Protein 3B1F (pdb70)

CATH classification: 3.40.50.720 (+1 more: 1.10.3660.10)

Organism: Streptococcus mutans serotype c (strain ATCC 700610 / UA159) (NCBI:txid210007)

Foldseek 3Di:
DLLDEFEEEEEFQWQVSLLQLLLLCQVRVRYAYEYEDQDPPSQVLCCVVVSHVYYDPDLVPCFQVHLEYEYEDAPVVLLVVLQVSLPDNHHQAREYEYAYLAQDVSLVSNCVRNVPPRYAYKYWHAAGTSVNHDNQRRAAHEIEIAHHPRHDPCNVVVVCVSRVSNNHHYDYDHRLVSLLVCLVVPLLVLVVLLVLVVQVVVCVVPVSPPPDDPVNCCSVSNPDDVVSVVSCVVSVVSNVVVVVVVVVVVVVQVVCVVVVVPVVNVCVVVVVVVVVVVD

Sequence (279 aa):
AAAEEKTIYIAGLGLIGASLALGIKRDHPHYKIVGYNRSDRSRDIALERGIVDEATADFKVFAALADVIILAVPIKKTIDFIKILADLDLKEDVIITDAGSTKYEIVRAAEYYLKDKPVQFVGSHPASGAVAANVNLFENAYYIFSPSCLTKPNTIPALQDLLSGLHARYVEIDAAEHDCVTSQISHFPHIIASSLKQAGDFSESHETKHFAAGGFRDTRIAESEPGWTSILLTNQEAVLDRIENFKQRLDEVSNLIKARDENAIWAFFNQSRQIRKNE

Structure (mmCIF, N/CA/C/O backbone):
data_3B1F
#
_entry.id   3B1F
#
_cell.length_a   79.340
_cell.length_b   145.624
_cell.length_c   77.552
_cell.angle_alpha   90.00
_cell.angle_beta   90.00
_cell.angle_gamma   90.00
#
_symmetry.space_group_name_H-M   'C 2 2 21'
#
loop_
_entity.id
_entity.type
_entity.pdbx_description
1 polymer 'Putative prephenate dehydrogenase'
2 non-polymer NICOTINAMIDE-ADENINE-DINUCLEOTIDE
3 water water
#
loop_
_atom_site.group_PDB
_atom_site.id
_atom_site.type_symbol
_atom_site.label_atom_id
_atom_site.label_alt_id
_atom_site.label_comp_id
_atom_site.label_asym_id
_atom_site.label_entity_id
_atom_site.label_seq_id
_atom_site.pdbx_PDB_ins_code
_atom_site.Cartn_x
_atom_site.Cartn_y
_atom_site.Cartn_z
_atom_site.occupancy
_atom_site.B_iso_or_equiv
_atom_site.auth_seq_id
_atom_site.auth_comp_id
_atom_site.auth_asym_id
_atom_site.auth_atom_id
_atom_site.pdbx_PDB_model_num
ATOM 1 N N . ALA A 1 1 ? 6.244 43.368 48.062 1.00 27.26 -2 ALA A N 1
ATOM 2 C CA . ALA A 1 1 ? 6.500 43.921 46.695 1.00 26.89 -2 ALA A CA 1
ATOM 3 C C . ALA A 1 1 ? 7.254 42.915 45.814 1.00 26.43 -2 ALA A C 1
ATOM 4 O O . ALA A 1 1 ? 7.854 43.320 44.802 1.00 27.17 -2 ALA A O 1
ATOM 6 N N . ALA A 1 2 ? 7.267 41.621 46.209 1.00 25.23 -1 ALA A N 1
ATOM 7 C CA . ALA A 1 2 ? 7.968 40.598 45.418 1.00 23.00 -1 ALA A CA 1
ATOM 8 C C . ALA A 1 2 ? 7.323 40.439 44.014 1.00 21.11 -1 ALA A C 1
ATOM 9 O O . ALA A 1 2 ? 8.051 40.239 43.023 1.00 20.39 -1 ALA A O 1
ATOM 11 N N . ALA A 1 3 ? 5.983 40.529 43.964 1.00 18.52 0 ALA A N 1
ATOM 12 C CA . ALA A 1 3 ? 5.181 40.856 42.766 1.00 18.36 0 ALA A CA 1
ATOM 13 C C . ALA A 1 3 ? 5.931 41.861 41.809 1.00 18.98 0 ALA A C 1
ATOM 14 O O . ALA A 1 3 ? 6.062 41.599 40.613 1.00 20.10 0 ALA A O 1
ATOM 24 N N . GLU A 1 5 ? 9.240 42.949 41.762 1.00 20.12 2 GLU A N 1
ATOM 25 C CA . GLU A 1 5 ? 10.679 42.877 41.423 1.00 21.64 2 GLU A CA 1
ATOM 26 C C . GLU A 1 5 ? 10.931 42.657 39.918 1.00 20.79 2 GLU A C 1
ATOM 27 O O . GLU A 1 5 ? 10.275 41.839 39.277 1.00 20.47 2 GLU A O 1
ATOM 33 N N . GLU A 1 6 ? 11.837 43.429 39.348 1.00 20.60 3 GLU A N 1
ATOM 34 C CA . GLU A 1 6 ? 12.205 43.305 37.939 1.00 20.82 3 GLU A CA 1
ATOM 35 C C . GLU A 1 6 ? 13.611 42.746 37.904 1.00 21.17 3 GLU A C 1
ATOM 36 O O . GLU A 1 6 ? 14.425 43.145 38.739 1.00 21.57 3 GLU A O 1
ATOM 42 N N . LYS A 1 7 ? 13.914 41.860 36.949 1.00 20.28 4 LYS A N 1
ATOM 43 C CA . LYS A 1 7 ? 15.282 41.388 36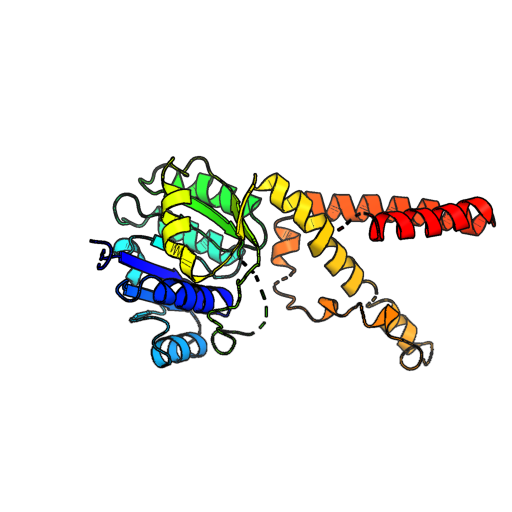.772 1.00 20.64 4 LYS A CA 1
ATOM 44 C C . LYS A 1 7 ? 15.482 40.871 35.363 1.00 20.53 4 LYS A C 1
ATOM 45 O O . LYS A 1 7 ? 14.559 40.328 34.769 1.00 21.18 4 LYS A O 1
ATOM 51 N N . THR A 1 8 ? 16.665 41.088 34.803 1.00 20.12 5 THR A N 1
ATOM 52 C CA . THR A 1 8 ? 17.025 40.473 33.511 1.00 19.64 5 THR A CA 1
ATOM 53 C C . THR A 1 8 ? 18.163 39.522 33.757 1.00 18.59 5 THR A C 1
ATOM 54 O O . THR A 1 8 ? 19.187 39.892 34.301 1.00 16.77 5 THR A O 1
ATOM 58 N N . ILE A 1 9 ? 17.932 38.267 33.394 1.00 19.35 6 ILE A N 1
ATOM 59 C CA . ILE A 1 9 ? 18.855 37.206 33.633 1.00 18.73 6 ILE A CA 1
ATOM 60 C C . ILE A 1 9 ? 19.301 36.810 32.235 1.00 20.17 6 ILE A C 1
ATOM 61 O O . ILE A 1 9 ? 18.466 36.546 31.330 1.00 20.67 6 ILE A O 1
ATOM 66 N N . TYR A 1 10 ? 20.611 36.766 32.041 1.00 19.37 7 TYR A N 1
ATOM 67 C CA . TYR A 1 10 ? 21.158 36.372 30.765 1.00 19.67 7 TYR A CA 1
ATOM 68 C C . TYR A 1 10 ? 21.805 35.001 30.920 1.00 19.42 7 TYR A C 1
ATOM 69 O O . TYR A 1 10 ? 22.728 34.834 31.692 1.00 19.21 7 TYR A O 1
ATOM 78 N N . ILE A 1 11 ? 21.303 34.018 30.201 1.00 20.16 8 ILE A N 1
ATOM 79 C CA . ILE A 1 11 ? 21.847 32.667 30.266 1.00 21.43 8 ILE A CA 1
ATOM 80 C C . ILE A 1 11 ? 22.530 32.415 28.939 1.00 22.71 8 ILE A C 1
ATOM 81 O O . ILE A 1 11 ? 21.914 32.578 27.864 1.00 24.13 8 ILE A O 1
ATOM 86 N N . ALA A 1 12 ? 23.826 32.109 28.995 1.00 22.98 9 ALA A N 1
ATOM 87 C CA . ALA A 1 12 ? 24.615 31.851 27.781 1.00 22.20 9 ALA A CA 1
ATOM 88 C C . ALA A 1 12 ? 24.770 30.357 27.663 1.00 21.81 9 ALA A C 1
ATOM 89 O O . ALA A 1 12 ? 25.394 29.748 28.513 1.00 22.15 9 ALA A O 1
ATOM 91 N N . GLY A 1 13 ? 24.182 29.753 26.640 1.00 22.63 10 GLY A N 1
ATOM 92 C CA . GLY A 1 13 ? 24.184 28.288 26.499 1.00 22.43 10 GLY A CA 1
ATOM 93 C C . GLY A 1 13 ? 22.827 27.746 26.904 1.00 23.33 10 GLY A C 1
ATOM 94 O O . GLY A 1 13 ? 22.466 27.732 28.090 1.00 23.63 10 GLY A O 1
ATOM 95 N N . LEU A 1 14 ? 22.064 27.308 25.912 1.00 23.65 11 LEU A N 1
ATOM 96 C CA . LEU A 1 14 ? 20.690 26.865 26.144 1.00 23.58 11 LEU A CA 1
ATOM 97 C C . LEU A 1 14 ? 20.583 25.372 25.877 1.00 23.57 11 LEU A C 1
ATOM 98 O O . LEU A 1 14 ? 19.630 24.907 25.238 1.00 25.81 11 LEU A O 1
ATOM 103 N N . GLY A 1 15 ? 21.584 24.627 26.332 1.00 23.79 12 GLY A N 1
ATOM 104 C CA . GLY A 1 15 ? 21.529 23.144 26.351 1.00 23.07 12 GLY A CA 1
ATOM 105 C C . GLY A 1 15 ? 20.616 22.688 27.473 1.00 22.75 12 GLY A C 1
ATOM 106 O O . GLY A 1 15 ? 19.792 23.438 27.963 1.00 23.21 12 GLY A O 1
ATOM 107 N N . LEU A 1 16 ? 20.796 21.468 27.907 1.00 22.64 13 LEU A N 1
ATOM 108 C CA . LEU A 1 16 ? 20.038 20.900 29.009 1.00 22.58 13 LEU A CA 1
ATOM 109 C C . LEU A 1 16 ? 20.078 21.729 30.320 1.00 21.80 13 LEU A C 1
ATOM 110 O O . LEU A 1 16 ? 19.064 21.999 30.952 1.00 20.27 13 LEU A O 1
ATOM 115 N N . ILE A 1 17 ? 21.286 22.045 30.751 1.00 22.09 14 ILE A N 1
ATOM 116 C CA . ILE A 1 17 ? 21.519 22.785 31.962 1.00 22.31 14 ILE A CA 1
ATOM 117 C C . ILE A 1 17 ? 21.007 24.234 31.842 1.00 22.68 14 ILE A C 1
ATOM 118 O O . ILE A 1 17 ? 20.240 24.670 32.694 1.00 22.84 14 ILE A O 1
ATOM 123 N N . GLY A 1 18 ? 21.410 24.984 30.807 1.00 22.21 15 GLY A N 1
ATOM 124 C CA . GLY A 1 18 ? 21.063 26.410 30.751 1.00 21.22 15 GLY A CA 1
ATOM 125 C C . GLY A 1 18 ? 19.555 26.593 30.671 1.00 22.62 15 GLY A C 1
ATOM 126 O O . GLY A 1 18 ? 18.974 27.415 31.408 1.00 23.49 15 GLY A O 1
ATOM 127 N N . ALA A 1 19 ? 18.920 25.822 29.777 1.00 21.53 16 ALA A N 1
ATOM 128 C CA . ALA A 1 19 ? 17.468 25.830 29.591 1.00 21.58 16 ALA A CA 1
ATOM 129 C C . ALA A 1 19 ? 16.674 25.369 30.798 1.00 21.39 16 ALA A C 1
ATOM 130 O O . ALA A 1 19 ? 15.630 25.945 31.100 1.00 22.72 16 ALA A O 1
ATOM 132 N N . SER A 1 20 ? 17.124 24.318 31.472 1.00 21.21 17 SER A N 1
ATOM 133 C CA . SER A 1 20 ? 16.475 23.863 32.707 1.00 20.16 17 SER A CA 1
ATOM 134 C C . SER A 1 20 ? 16.584 24.898 33.811 1.00 19.80 17 SER A C 1
ATOM 135 O O . SER A 1 20 ? 15.671 25.038 34.599 1.00 19.62 17 SER A O 1
ATOM 138 N N . LEU A 1 21 ? 17.738 25.554 33.918 1.00 18.71 18 LEU A N 1
ATOM 139 C CA . LEU A 1 21 ? 17.891 26.649 34.844 1.00 18.29 18 L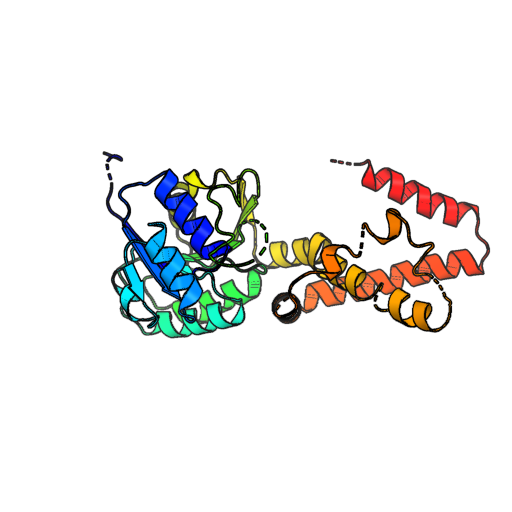EU A CA 1
ATOM 140 C C . LEU A 1 21 ? 16.879 27.778 34.527 1.00 18.72 18 LEU A C 1
ATOM 141 O O . LEU A 1 21 ? 16.224 28.299 35.442 1.00 18.69 18 LEU A O 1
ATOM 146 N N . ALA A 1 22 ? 16.741 28.139 33.239 1.00 18.59 19 ALA A N 1
ATOM 147 C CA . ALA A 1 22 ? 15.786 29.150 32.822 1.00 19.00 19 ALA A CA 1
ATOM 148 C C . ALA A 1 22 ? 14.399 28.801 33.301 1.00 19.72 19 ALA A C 1
ATOM 149 O O . ALA A 1 22 ? 13.707 29.667 33.840 1.00 20.48 19 ALA A O 1
ATOM 151 N N . LEU A 1 23 ? 14.000 27.538 33.095 1.00 19.51 20 LEU A N 1
ATOM 152 C CA . LEU A 1 23 ? 12.693 27.045 33.555 1.00 20.18 20 LEU A CA 1
ATOM 153 C C . LEU A 1 23 ? 12.568 27.156 35.079 1.00 19.20 20 LEU A C 1
ATOM 154 O O . LEU A 1 23 ? 11.562 27.586 35.548 1.00 17.88 20 LEU A O 1
ATOM 159 N N . GLY A 1 24 ? 13.603 26.769 35.837 1.00 18.95 21 GLY A N 1
ATOM 160 C CA . GLY A 1 24 ? 13.569 26.935 37.294 1.00 18.36 21 GLY A CA 1
ATOM 161 C C . GLY A 1 24 ? 13.478 28.376 37.803 1.00 18.83 21 GLY A C 1
ATOM 162 O O . GLY A 1 24 ? 12.878 28.664 38.859 1.00 17.82 21 GLY A O 1
ATOM 163 N N . ILE A 1 25 ? 14.108 29.285 37.071 1.00 19.13 22 ILE A N 1
ATOM 164 C CA . ILE A 1 25 ? 13.975 30.713 37.389 1.00 19.63 22 ILE A CA 1
ATOM 165 C C . ILE A 1 25 ? 12.520 31.234 37.200 1.00 19.58 22 ILE A C 1
ATOM 166 O O . ILE A 1 25 ? 11.903 31.834 38.104 1.00 18.46 22 ILE A O 1
ATOM 171 N N . LYS A 1 26 ? 11.992 30.998 36.010 1.00 20.43 23 LYS A N 1
ATOM 172 C CA . LYS A 1 26 ? 10.645 31.439 35.689 1.00 21.55 23 LYS A CA 1
ATOM 173 C C . LYS A 1 26 ? 9.634 30.814 36.631 1.00 20.46 23 LYS A C 1
ATOM 174 O O . LYS A 1 26 ? 8.655 31.476 36.975 1.00 19.53 23 LYS A O 1
ATOM 180 N N . ARG A 1 27 ? 9.907 29.589 37.105 1.00 19.15 24 ARG A N 1
ATOM 181 C CA . ARG A 1 27 ? 8.974 28.971 38.039 1.00 19.55 24 ARG A CA 1
ATOM 182 C C . ARG A 1 27 ? 8.690 29.812 39.298 1.00 19.39 24 ARG A C 1
ATOM 183 O O . ARG A 1 27 ? 7.532 29.877 39.743 1.00 18.78 24 ARG A O 1
ATOM 191 N N . ASP A 1 28 ? 9.719 30.448 39.873 1.00 18.50 25 ASP A N 1
ATOM 192 C CA . ASP A 1 28 ? 9.481 31.232 41.077 1.00 18.55 25 ASP A CA 1
ATOM 193 C C . ASP A 1 28 ? 9.437 32.727 40.829 1.00 18.35 25 ASP A C 1
ATOM 194 O O . ASP A 1 28 ? 8.911 33.501 41.665 1.00 18.32 25 ASP A O 1
ATOM 199 N N . HIS A 1 29 ? 9.945 33.139 39.668 1.00 17.60 26 HIS A N 1
ATOM 200 C CA . HIS A 1 29 ? 9.929 34.557 39.306 1.00 16.12 26 HIS A CA 1
ATOM 201 C C . HIS A 1 29 ? 9.375 34.742 37.915 1.00 15.30 26 HIS A C 1
ATOM 202 O O . HIS A 1 29 ? 10.134 34.997 36.993 1.00 16.35 26 HIS A O 1
ATOM 209 N N . PRO A 1 30 ? 8.046 34.688 37.774 1.00 14.79 27 PRO A N 1
ATOM 210 C CA . PRO A 1 30 ? 7.402 34.673 36.461 1.00 14.87 27 PRO A CA 1
ATOM 211 C C . PRO A 1 30 ? 7.606 35.966 35.696 1.00 15.75 27 PRO A C 1
ATOM 212 O O . PRO A 1 30 ? 7.475 35.988 34.467 1.00 16.18 27 PRO A O 1
ATOM 216 N N . HIS A 1 31 ? 7.927 37.041 36.411 1.00 15.88 28 HIS A N 1
ATOM 217 C CA . HIS A 1 31 ? 8.085 38.341 35.774 1.00 15.90 28 HIS A CA 1
ATOM 218 C C . HIS A 1 31 ? 9.516 38.706 35.435 1.00 16.92 28 HIS A C 1
ATOM 219 O O . HIS A 1 31 ? 9.749 39.748 34.846 1.00 17.26 28 HIS A O 1
ATOM 226 N N . TYR A 1 32 ? 10.484 37.895 35.836 1.00 18.16 29 TYR A N 1
ATOM 227 C CA . TYR A 1 32 ? 11.841 38.182 35.452 1.00 18.86 29 TYR A CA 1
ATOM 228 C C . TYR A 1 32 ? 11.929 37.991 33.929 1.00 20.18 29 TYR A C 1
ATOM 229 O O . TYR A 1 32 ? 11.279 37.115 33.378 1.00 20.19 29 TYR A O 1
ATOM 238 N N . LYS A 1 33 ? 12.724 38.820 33.251 1.00 20.99 30 LYS A N 1
ATOM 239 C CA . LYS A 1 33 ? 12.961 38.622 31.844 1.00 21.50 30 LYS A CA 1
ATOM 240 C C . LYS A 1 33 ? 14.171 37.687 31.724 1.00 20.96 30 LYS A C 1
ATOM 241 O O . LYS A 1 33 ? 15.151 37.873 32.421 1.00 20.28 30 LYS A O 1
ATOM 247 N N . ILE A 1 34 ? 14.081 36.671 30.865 1.00 20.68 31 ILE A N 1
ATOM 248 C CA . ILE A 1 34 ? 15.217 35.809 30.578 1.00 20.89 31 ILE A CA 1
ATOM 249 C C . ILE A 1 34 ? 15.641 36.002 29.112 1.00 21.31 31 ILE A C 1
ATOM 250 O O . ILE A 1 34 ? 14.824 35.937 28.172 1.00 22.09 31 ILE A O 1
ATOM 255 N N . VAL A 1 35 ? 16.906 36.330 28.929 1.00 20.90 32 VAL A N 1
ATOM 256 C CA . VAL A 1 35 ? 17.479 36.470 27.590 1.00 21.14 32 VAL A CA 1
ATOM 257 C C . VAL A 1 35 ? 18.559 35.405 27.377 1.00 21.66 32 VAL A C 1
ATOM 258 O O . VAL A 1 35 ? 19.285 35.052 28.307 1.00 22.34 32 VAL A O 1
ATOM 262 N N . GLY A 1 36 ? 18.626 34.849 26.174 1.00 22.14 33 GLY A N 1
ATOM 263 C CA . GLY A 1 36 ? 19.446 33.658 25.950 1.00 22.27 33 GLY A CA 1
ATOM 264 C C . GLY A 1 36 ? 20.478 33.806 24.858 1.00 22.41 33 GLY A C 1
ATOM 265 O O . GLY A 1 36 ? 20.196 34.419 23.828 1.00 22.51 33 GLY A O 1
ATOM 266 N N . TYR A 1 37 ? 21.675 33.248 25.084 1.00 22.25 34 TYR A N 1
ATOM 267 C CA . TYR A 1 37 ? 22.634 33.035 23.992 1.00 22.75 34 TYR A CA 1
ATOM 268 C C . TYR A 1 37 ? 22.696 31.570 23.659 1.00 23.01 34 TYR A C 1
ATOM 269 O O . TYR A 1 37 ? 22.752 30.763 24.567 1.00 23.15 34 TYR A O 1
ATOM 278 N N . ASN A 1 38 ? 22.728 31.231 22.362 1.00 23.58 35 ASN A N 1
ATOM 279 C CA . ASN A 1 38 ? 23.130 29.888 21.945 1.00 24.37 35 ASN A CA 1
ATOM 280 C C . ASN A 1 38 ? 23.760 29.860 20.542 1.00 24.95 35 ASN A C 1
ATOM 281 O O . ASN A 1 38 ? 23.291 30.526 19.633 1.00 24.55 35 ASN A O 1
ATOM 286 N N . ARG A 1 39 ? 24.839 29.093 20.386 1.00 25.94 36 ARG A N 1
ATOM 287 C CA . ARG A 1 39 ? 25.572 29.032 19.113 1.00 26.91 36 ARG A CA 1
ATOM 288 C C . ARG A 1 39 ? 24.696 28.384 18.037 1.00 27.31 36 ARG A C 1
ATOM 289 O O . ARG A 1 39 ? 24.247 29.069 17.134 1.00 27.00 36 ARG A O 1
ATOM 297 N N . SER A 1 40 ? 24.444 27.074 18.153 1.00 28.10 37 SER A N 1
ATOM 298 C CA . SER A 1 40 ? 23.656 26.345 17.141 1.00 28.37 37 SER A CA 1
ATOM 299 C C . SER A 1 40 ? 22.199 26.782 17.155 1.00 28.50 37 SER A C 1
ATOM 300 O O . SER A 1 40 ? 21.623 27.028 18.241 1.00 28.93 37 SER A O 1
ATOM 303 N N . ASP A 1 41 ? 21.624 26.821 15.948 1.00 27.77 38 ASP A N 1
ATOM 304 C CA . ASP A 1 41 ? 20.270 27.308 15.702 1.00 28.39 38 ASP A CA 1
ATOM 305 C C . ASP A 1 41 ? 19.183 26.483 16.389 1.00 28.66 38 ASP A C 1
ATOM 306 O O . ASP A 1 41 ? 18.200 27.039 16.909 1.00 29.58 38 ASP A O 1
ATOM 311 N N . ARG A 1 42 ? 19.371 25.168 16.412 1.00 28.47 39 ARG A N 1
ATOM 312 C CA . ARG A 1 42 ? 18.335 24.269 16.901 1.00 28.23 39 ARG A CA 1
ATOM 313 C C . ARG A 1 42 ? 17.909 24.536 18.362 1.00 27.57 39 ARG A C 1
ATOM 314 O O . ARG A 1 42 ? 16.732 24.818 18.618 1.00 27.22 39 ARG A O 1
ATOM 322 N N . SER A 1 43 ? 18.865 24.450 19.304 1.00 27.12 40 SER A N 1
ATOM 323 C CA . SER A 1 43 ? 18.581 24.662 20.728 1.00 26.10 40 SER A CA 1
ATOM 324 C C . SER A 1 43 ? 18.026 26.054 21.031 1.00 25.59 40 SER A C 1
ATOM 325 O O . SER A 1 43 ? 17.227 26.231 21.970 1.00 25.40 40 SER A O 1
ATOM 328 N N . ARG A 1 44 ? 18.460 27.036 20.244 1.00 25.12 41 ARG A N 1
ATOM 329 C CA . ARG A 1 44 ? 17.976 28.397 20.366 1.00 24.66 41 ARG A CA 1
ATOM 330 C C . ARG A 1 44 ? 16.495 28.529 19.967 1.00 25.69 41 ARG A C 1
ATOM 331 O O . ARG A 1 44 ? 15.740 29.272 20.620 1.00 25.53 41 ARG A O 1
ATOM 339 N N . ASP A 1 45 ? 16.085 27.853 18.885 1.00 26.75 42 ASP A N 1
ATOM 340 C CA . ASP A 1 45 ? 14.684 27.942 18.414 1.00 27.43 42 ASP A CA 1
ATOM 341 C C . ASP A 1 45 ? 13.743 27.233 19.408 1.00 27.27 42 ASP A C 1
ATOM 342 O O . ASP A 1 45 ? 12.722 27.787 19.823 1.00 28.22 42 ASP A O 1
ATOM 347 N N . ILE A 1 46 ? 14.097 26.036 19.820 1.00 27.32 43 ILE A N 1
ATOM 348 C CA . ILE A 1 46 ? 13.299 25.353 20.829 1.00 27.41 43 ILE A CA 1
ATOM 349 C C . ILE A 1 46 ? 13.094 26.298 22.005 1.00 28.05 43 ILE A C 1
ATOM 350 O O . ILE A 1 46 ? 11.965 26.564 22.410 1.00 29.39 43 ILE A O 1
ATOM 355 N N . ALA A 1 47 ? 14.181 26.860 22.503 1.00 27.93 44 ALA A N 1
ATOM 356 C CA . ALA A 1 47 ? 14.119 27.744 23.658 1.00 27.85 44 ALA A CA 1
ATOM 357 C C . ALA A 1 47 ? 13.122 28.872 23.440 1.00 27.87 44 ALA A C 1
ATOM 358 O O . ALA A 1 47 ? 12.305 29.174 24.311 1.00 28.99 44 ALA A O 1
ATOM 360 N N . LEU A 1 48 ? 13.188 29.512 22.278 1.00 27.77 45 LEU A N 1
ATOM 361 C CA . LEU A 1 48 ? 12.265 30.605 21.984 1.00 27.00 45 LEU A CA 1
ATOM 362 C C . LEU A 1 48 ? 10.807 30.132 21.953 1.00 26.77 45 LEU A C 1
ATOM 363 O O . LEU A 1 48 ? 9.916 30.848 22.448 1.00 26.28 45 LEU A O 1
ATOM 368 N N . GLU A 1 49 ? 10.629 28.896 21.454 1.00 26.88 46 GLU A N 1
ATOM 369 C CA . GLU A 1 49 ? 9.331 28.195 21.211 1.00 27.37 46 GLU A CA 1
ATOM 370 C C . GLU A 1 49 ? 8.466 27.930 22.431 1.00 27.26 46 GLU A C 1
ATOM 371 O O . GLU A 1 49 ? 7.229 28.085 22.397 1.00 27.52 46 GLU A O 1
ATOM 377 N N . ARG A 1 50 ? 9.145 27.437 23.462 1.00 27.16 47 ARG A N 1
ATOM 378 C CA . ARG A 1 50 ? 8.546 26.911 24.658 1.00 27.34 47 ARG A CA 1
ATOM 379 C C . ARG A 1 50 ? 8.557 28.009 25.728 1.00 27.12 47 ARG A C 1
ATOM 380 O O . ARG A 1 50 ? 8.551 27.707 26.940 1.00 29.06 47 ARG A O 1
ATOM 388 N N . GLY A 1 51 ? 8.641 29.267 25.299 1.00 26.31 48 GLY A N 1
ATOM 389 C CA . GLY A 1 51 ? 8.805 30.391 26.223 1.00 25.86 48 GLY A CA 1
ATOM 390 C C . GLY A 1 51 ? 9.830 30.126 27.331 1.00 25.92 48 GLY A C 1
ATOM 391 O O . GLY A 1 51 ? 9.695 30.648 28.438 1.00 26.87 48 GLY A O 1
ATOM 392 N N . ILE A 1 52 ? 10.860 29.328 27.056 1.00 24.87 49 ILE A N 1
ATOM 393 C CA . ILE A 1 52 ? 11.918 29.137 28.048 1.00 23.82 49 ILE A CA 1
ATOM 394 C C . ILE A 1 52 ? 12.740 30.413 28.239 1.00 24.16 49 ILE A C 1
ATOM 395 O O . ILE A 1 52 ? 13.144 30.735 29.378 1.00 24.66 49 ILE A O 1
ATOM 400 N N . VAL A 1 53 ? 12.981 31.139 27.137 1.00 23.10 50 VAL A N 1
ATOM 401 C CA . VAL A 1 53 ? 13.644 32.460 27.187 1.00 22.09 50 VAL A CA 1
ATOM 402 C C . VAL A 1 53 ? 12.747 33.386 26.393 1.00 22.64 50 VAL A C 1
ATOM 403 O O . VAL A 1 53 ? 11.997 32.903 25.512 1.00 22.60 50 VAL A O 1
ATOM 407 N N . ASP A 1 54 ? 12.814 34.693 26.705 1.00 23.24 51 ASP A N 1
ATOM 408 C CA . ASP A 1 54 ? 11.992 35.766 26.051 1.00 23.66 51 ASP A CA 1
ATOM 409 C C . ASP A 1 54 ? 12.660 36.373 24.812 1.00 23.45 51 ASP A C 1
ATOM 410 O O . ASP A 1 54 ? 11.979 36.881 23.925 1.00 22.90 51 ASP A O 1
ATOM 415 N N . GLU A 1 55 ? 13.991 36.367 24.774 1.00 22.93 52 GLU A N 1
ATOM 416 C CA . GLU A 1 55 ? 14.727 36.788 23.589 1.00 23.63 52 GLU A CA 1
ATOM 417 C C . GLU A 1 55 ? 15.964 35.920 23.502 1.00 23.69 52 GLU A C 1
ATOM 418 O O . GLU A 1 55 ? 16.439 35.397 24.517 1.00 24.30 52 GLU A O 1
ATOM 424 N N . ALA A 1 56 ? 16.502 35.774 22.295 1.00 23.93 53 ALA A N 1
ATOM 425 C CA . ALA A 1 56 ? 17.666 34.937 22.081 1.00 23.96 53 ALA A CA 1
ATOM 426 C C . ALA A 1 56 ? 18.567 35.471 20.968 1.00 24.10 53 ALA A C 1
ATOM 427 O O . ALA A 1 56 ? 18.111 36.156 20.066 1.00 22.89 53 ALA A O 1
ATOM 429 N N . THR A 1 57 ? 19.857 35.112 21.049 1.00 24.76 54 THR A N 1
ATOM 430 C CA . THR A 1 57 ? 20.902 35.631 20.140 1.00 24.64 54 THR A CA 1
ATOM 431 C C . THR A 1 57 ? 21.970 34.560 19.841 1.00 24.21 54 THR A C 1
ATOM 432 O O . THR A 1 57 ? 22.138 33.624 20.622 1.00 24.62 54 THR A O 1
ATOM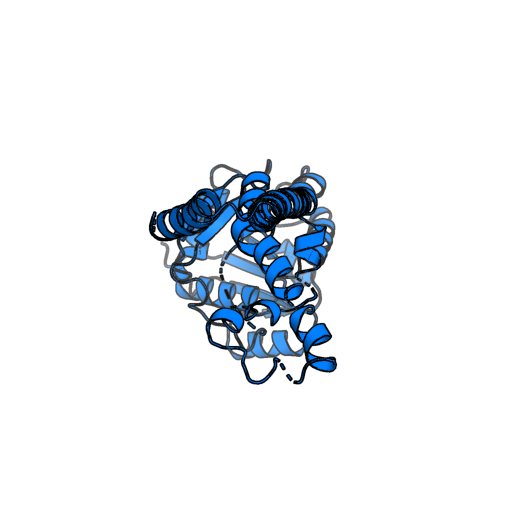 436 N N . ALA A 1 58 ? 22.672 34.699 18.708 1.00 23.32 55 ALA A N 1
ATOM 437 C CA . ALA A 1 58 ? 23.898 33.932 18.461 1.00 22.60 55 ALA A CA 1
ATOM 438 C C . ALA A 1 58 ? 25.142 34.813 18.624 1.00 22.32 55 ALA A C 1
ATOM 439 O O . ALA A 1 58 ? 26.270 34.376 18.359 1.00 22.40 55 ALA A O 1
ATOM 441 N N . ASP A 1 59 ? 24.939 36.033 19.105 1.00 21.89 56 ASP A N 1
ATOM 442 C CA . ASP A 1 59 ? 26.056 36.896 19.428 1.00 22.95 56 ASP A CA 1
ATOM 443 C C . ASP A 1 59 ? 26.131 37.091 20.961 1.00 23.40 56 ASP A C 1
ATOM 444 O O . ASP A 1 59 ? 25.318 37.808 21.581 1.00 23.43 56 ASP A O 1
ATOM 449 N N . PHE A 1 60 ? 27.116 36.441 21.573 1.00 23.58 57 PHE A N 1
ATOM 450 C CA . PHE A 1 60 ? 27.299 36.512 23.024 1.00 24.40 57 PHE A CA 1
ATOM 451 C C . PHE A 1 60 ? 27.267 37.925 23.653 1.00 24.35 57 PHE A C 1
ATOM 452 O O . PHE A 1 60 ? 26.779 38.114 24.777 1.00 23.86 57 PHE A O 1
ATOM 460 N N . LYS A 1 61 ? 27.774 38.919 22.935 1.00 25.04 58 LYS A N 1
ATOM 461 C CA . LYS A 1 61 ? 27.947 40.250 23.527 1.00 25.71 58 LYS A CA 1
ATOM 462 C C . LYS A 1 61 ? 26.613 40.979 23.641 1.00 25.74 58 LYS A C 1
ATOM 463 O O . LYS A 1 61 ? 26.446 41.922 24.455 1.00 25.90 58 LYS A O 1
ATOM 469 N N . VAL A 1 62 ? 25.665 40.539 22.811 1.00 25.37 59 VAL A N 1
ATOM 470 C CA . VAL A 1 62 ? 24.471 41.351 22.509 1.00 24.37 59 VAL A CA 1
ATOM 471 C C . VAL A 1 62 ? 23.652 41.658 23.777 1.00 24.41 59 VAL A C 1
ATOM 472 O O . VAL A 1 62 ? 23.162 42.769 23.952 1.00 24.36 59 VAL A O 1
ATOM 476 N N . PHE A 1 63 ? 23.543 40.676 24.673 1.00 24.43 60 PHE A N 1
ATOM 477 C CA . PHE A 1 63 ? 22.763 40.844 25.901 1.00 23.90 60 PHE A CA 1
ATOM 478 C C . PHE A 1 63 ? 23.607 41.159 27.160 1.00 23.67 60 PHE A C 1
ATOM 479 O O . PHE A 1 63 ? 23.047 41.443 28.218 1.00 24.06 60 PHE A O 1
ATOM 487 N N . ALA A 1 64 ? 24.931 41.116 27.056 1.00 22.78 61 ALA A N 1
ATOM 488 C CA . ALA A 1 64 ? 25.785 41.195 28.250 1.00 23.43 61 ALA A CA 1
ATOM 489 C C . ALA A 1 64 ? 25.583 42.423 29.147 1.00 23.80 61 ALA A C 1
ATOM 490 O O . ALA A 1 64 ? 25.472 42.279 30.370 1.00 24.26 61 ALA A O 1
ATOM 492 N N . ALA A 1 65 ? 25.544 43.615 28.555 1.00 23.52 62 ALA A N 1
ATOM 493 C CA . ALA A 1 65 ? 25.535 44.889 29.313 1.00 24.44 62 ALA A CA 1
ATOM 494 C C . ALA A 1 65 ? 24.216 45.151 30.080 1.00 24.52 62 ALA A C 1
ATOM 495 O O . ALA A 1 65 ? 24.183 45.871 31.097 1.00 24.69 62 ALA A O 1
ATOM 497 N N . LEU A 1 66 ? 23.150 44.546 29.569 1.00 24.63 63 LEU A N 1
ATOM 498 C CA . LEU A 1 66 ? 21.774 44.654 30.088 1.00 24.73 63 LEU A CA 1
ATOM 499 C C . LEU A 1 66 ? 21.443 43.744 31.291 1.00 23.81 63 LEU A C 1
ATOM 500 O O . LEU A 1 66 ? 20.420 43.925 31.949 1.00 23.27 63 LEU A O 1
ATOM 505 N N . ALA A 1 67 ? 22.260 42.718 31.522 1.00 21.71 64 ALA A N 1
ATOM 506 C CA . ALA A 1 67 ? 21.891 41.660 32.443 1.00 20.44 64 ALA A CA 1
ATOM 507 C C . ALA A 1 67 ? 22.136 42.089 33.888 1.00 19.56 64 ALA A C 1
ATOM 508 O O . ALA A 1 67 ? 23.130 42.753 34.169 1.00 19.21 64 ALA A O 1
ATOM 510 N N . ASP A 1 68 ? 21.239 41.713 34.797 1.00 18.73 65 ASP A N 1
ATOM 511 C CA . ASP A 1 68 ? 21.477 41.873 36.225 1.00 18.39 65 ASP A CA 1
ATOM 512 C C . ASP A 1 68 ? 22.254 40.636 36.742 1.00 19.02 65 ASP A C 1
ATOM 513 O O . ASP A 1 68 ? 23.001 40.688 37.755 1.00 18.63 65 ASP A O 1
ATOM 518 N N . VAL A 1 69 ? 22.066 39.522 36.034 1.00 18.73 66 VAL A N 1
ATOM 519 C CA . VAL A 1 69 ? 22.712 38.240 36.408 1.00 18.76 66 VAL A CA 1
ATOM 520 C C . VAL A 1 69 ? 23.063 37.571 35.114 1.00 18.11 66 VAL A C 1
ATOM 521 O O . VAL A 1 69 ? 22.246 37.547 34.214 1.00 18.86 66 VAL A O 1
ATOM 525 N N . ILE A 1 70 ? 24.274 37.042 35.024 1.00 17.44 67 ILE A N 1
ATOM 526 C CA . ILE A 1 70 ? 24.702 36.283 33.846 1.00 16.89 67 ILE A CA 1
ATOM 527 C C . ILE A 1 70 ? 25.129 34.907 34.339 1.00 16.74 67 ILE A C 1
ATOM 528 O O . ILE A 1 70 ? 25.948 34.783 35.256 1.00 16.53 67 ILE A O 1
ATOM 533 N N . ILE A 1 71 ? 24.559 33.881 33.732 1.00 16.80 68 ILE A N 1
ATOM 534 C CA . ILE A 1 71 ? 24.892 32.495 34.046 1.00 16.89 68 ILE A CA 1
ATOM 535 C C . ILE A 1 71 ? 25.498 31.871 32.782 1.00 16.87 68 ILE A C 1
ATOM 536 O O . ILE A 1 71 ? 24.914 31.916 31.697 1.00 15.98 68 ILE A O 1
ATOM 541 N N . LEU A 1 72 ? 26.695 31.320 32.928 1.00 17.53 69 LEU A N 1
ATOM 542 C CA . LEU A 1 72 ? 27.420 30.757 31.769 1.00 17.72 69 LEU A CA 1
ATOM 543 C C . LEU A 1 72 ? 27.233 29.258 31.812 1.00 18.35 69 LEU A C 1
ATOM 544 O O . LEU A 1 72 ? 27.845 28.566 32.653 1.00 18.84 69 LEU A O 1
ATOM 549 N N . ALA A 1 73 ? 26.384 28.748 30.931 1.00 19.34 70 ALA A N 1
ATOM 550 C CA . ALA A 1 73 ? 26.060 27.303 30.911 1.00 20.61 70 ALA A CA 1
ATOM 551 C C . ALA A 1 73 ? 26.574 26.626 29.600 1.00 20.98 70 ALA A C 1
ATOM 552 O O . ALA A 1 73 ? 25.890 25.812 29.005 1.00 21.82 70 ALA A O 1
ATOM 554 N N . VAL A 1 74 ? 27.799 26.947 29.199 1.00 21.60 71 VAL A N 1
ATOM 555 C CA . VAL A 1 74 ? 28.436 26.361 28.027 1.00 20.53 71 VAL A CA 1
ATOM 556 C C . VAL A 1 74 ? 29.543 25.473 28.557 1.00 21.81 71 VAL A C 1
ATOM 557 O O . VAL A 1 74 ? 29.745 25.476 29.764 1.00 20.24 71 VAL A O 1
ATOM 561 N N 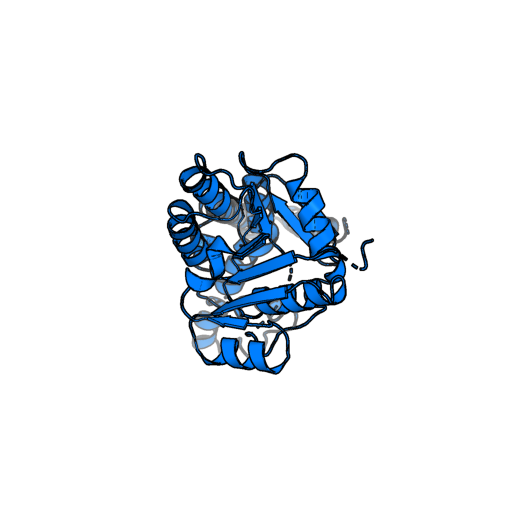. PRO A 1 75 ? 30.294 24.731 27.681 1.00 22.66 72 PRO A N 1
ATOM 562 C CA . PRO A 1 75 ? 31.302 23.846 28.365 1.00 24.03 72 PRO A CA 1
ATOM 563 C C . PRO A 1 75 ? 32.417 24.627 29.073 1.00 24.97 72 PRO A C 1
ATOM 564 O O . PRO A 1 75 ? 32.497 25.866 28.993 1.00 24.51 72 PRO A O 1
ATOM 568 N N . ILE A 1 76 ? 33.254 23.873 29.764 1.00 26.10 73 ILE A N 1
ATOM 569 C CA . ILE A 1 76 ? 34.183 24.438 30.699 1.00 27.35 73 ILE A CA 1
ATOM 570 C C . ILE A 1 76 ? 35.122 25.408 30.003 1.00 28.38 73 ILE A C 1
ATOM 571 O O . ILE A 1 76 ? 35.343 26.497 30.511 1.00 28.94 73 ILE A O 1
ATOM 576 N N . LYS A 1 77 ? 35.646 25.046 28.818 1.00 30.16 74 LYS A N 1
ATOM 577 C CA . LYS A 1 77 ? 36.595 25.948 28.126 1.00 30.49 74 LYS A CA 1
ATOM 578 C C . LYS A 1 77 ? 35.929 27.151 27.583 1.00 29.39 74 LYS A C 1
ATOM 579 O O . LYS A 1 77 ? 36.526 28.220 27.536 1.00 30.92 74 LYS A O 1
ATOM 585 N N . LYS A 1 78 ? 34.707 26.998 27.106 1.00 28.40 75 LYS A N 1
ATOM 586 C CA . LYS A 1 78 ? 34.022 28.156 26.531 1.00 26.46 75 LYS A CA 1
ATOM 587 C C . LYS A 1 78 ? 33.617 29.159 27.643 1.00 24.98 75 LYS A C 1
ATOM 588 O O . LYS A 1 78 ? 33.633 30.388 27.408 1.00 25.11 75 LYS A O 1
ATOM 594 N N . THR A 1 79 ? 33.291 28.631 28.843 1.00 23.29 76 THR A N 1
ATOM 595 C CA . THR A 1 79 ? 32.994 29.441 30.013 1.00 22.10 76 THR A CA 1
ATOM 596 C C . THR A 1 79 ? 34.167 30.418 30.276 1.00 22.81 76 THR A C 1
ATOM 597 O O . THR A 1 79 ? 33.983 31.622 30.446 1.00 22.22 76 THR A O 1
ATOM 601 N N . ILE A 1 80 ? 35.389 29.886 30.301 1.00 24.29 77 ILE A N 1
ATOM 602 C CA . ILE A 1 80 ? 36.581 30.754 30.386 1.00 25.36 77 ILE A CA 1
ATOM 603 C C . ILE A 1 80 ? 36.680 31.737 29.184 1.00 26.16 77 ILE A C 1
ATOM 604 O O . ILE A 1 80 ? 36.841 32.968 29.370 1.00 26.90 77 ILE A O 1
ATOM 609 N N . ASP A 1 81 ? 36.510 31.263 27.954 1.00 26.99 78 ASP A N 1
ATOM 610 C CA . ASP A 1 81 ? 36.492 32.237 26.824 1.00 26.47 78 ASP A CA 1
ATOM 611 C C . ASP A 1 81 ? 35.493 33.355 27.126 1.00 25.96 78 ASP A C 1
ATOM 612 O O . ASP A 1 81 ? 35.796 34.535 26.995 1.00 25.58 78 ASP A O 1
ATOM 617 N N . PHE A 1 82 ? 34.273 32.995 27.554 1.00 25.62 79 PHE A N 1
ATOM 618 C CA . PHE A 1 82 ? 33.258 34.032 27.751 1.00 24.46 79 PHE A CA 1
ATOM 619 C C . PHE A 1 82 ? 33.647 34.946 28.908 1.00 23.58 79 PHE A C 1
ATOM 620 O O . PHE A 1 82 ? 33.387 36.124 28.853 1.00 22.67 79 PHE A O 1
ATOM 628 N N . ILE A 1 83 ? 34.303 34.403 29.942 1.00 24.18 80 ILE A N 1
ATOM 629 C CA . ILE A 1 83 ? 34.803 35.249 31.060 1.00 24.16 80 ILE A CA 1
ATOM 630 C C . ILE A 1 83 ? 35.828 36.253 30.515 1.00 25.28 80 ILE A C 1
ATOM 631 O O . ILE A 1 83 ? 35.772 37.449 30.827 1.00 25.60 80 ILE A O 1
ATOM 636 N N . LYS A 1 84 ? 36.727 35.780 29.653 1.00 26.52 81 LYS A N 1
ATOM 637 C CA . LYS A 1 84 ? 37.662 36.691 28.954 1.00 27.24 81 LYS A CA 1
ATOM 638 C C . LYS A 1 84 ? 36.859 37.807 28.264 1.00 27.27 81 LYS A C 1
ATOM 639 O O . LYS A 1 84 ? 37.130 39.006 28.492 1.00 28.08 81 LYS A O 1
ATOM 645 N N . ILE A 1 85 ? 35.833 37.450 27.475 1.00 26.45 82 ILE A N 1
ATOM 646 C CA . ILE A 1 85 ? 35.058 38.504 26.773 1.00 25.18 82 ILE A CA 1
ATOM 647 C C . ILE A 1 85 ? 34.286 39.406 27.721 1.00 24.90 82 ILE A C 1
ATOM 648 O O . ILE A 1 85 ? 34.176 40.601 27.488 1.00 24.95 82 ILE A O 1
ATOM 653 N N . LEU A 1 86 ? 33.726 38.859 28.798 1.00 23.90 83 LEU A N 1
ATOM 654 C CA . LEU A 1 86 ? 33.009 39.750 29.729 1.00 22.59 83 LEU A CA 1
ATOM 655 C C . LEU A 1 86 ? 33.896 40.815 30.414 1.00 22.23 83 LEU A C 1
ATOM 656 O O . LEU A 1 86 ? 33.439 41.886 30.724 1.00 21.05 83 LEU A O 1
ATOM 661 N N . ALA A 1 87 ? 35.165 40.472 30.651 1.00 23.87 84 ALA A N 1
ATOM 662 C CA . ALA A 1 87 ? 36.194 41.348 31.271 1.00 24.42 84 ALA A CA 1
ATOM 663 C C . ALA A 1 87 ? 36.454 42.657 30.533 1.00 25.36 84 ALA A C 1
ATOM 664 O O . ALA A 1 87 ? 36.817 43.655 31.156 1.00 26.37 84 ALA A O 1
ATOM 666 N N . ASP A 1 88 ? 36.310 42.703 29.216 1.00 26.24 85 ASP A N 1
ATOM 667 C CA . ASP A 1 88 ? 36.438 44.049 28.579 1.00 28.10 85 ASP A CA 1
ATOM 668 C C . ASP A 1 88 ? 35.112 44.610 28.034 1.00 28.41 85 ASP A C 1
ATOM 669 O O . ASP A 1 88 ? 35.113 45.492 27.181 1.00 30.05 85 ASP A O 1
ATOM 674 N N . LEU A 1 89 ? 33.975 44.129 28.553 1.00 27.86 86 LEU A N 1
ATOM 675 C CA . LEU A 1 89 ? 32.696 44.811 28.275 1.00 27.67 86 LEU A CA 1
ATOM 676 C C . LEU A 1 89 ? 32.358 45.730 29.428 1.00 27.27 86 LEU A C 1
ATOM 677 O O . LEU A 1 89 ? 32.848 45.532 30.537 1.00 28.05 86 LEU A O 1
ATOM 682 N N . ASP A 1 90 ? 31.585 46.769 29.144 1.00 27.33 87 ASP A N 1
ATOM 683 C CA . ASP A 1 90 ? 30.962 47.603 30.163 1.00 27.33 87 ASP A CA 1
ATOM 684 C C . ASP A 1 90 ? 29.627 46.967 30.640 1.00 27.18 87 ASP A C 1
ATOM 685 O O . ASP A 1 90 ? 28.571 47.154 30.042 1.00 27.81 87 ASP A O 1
ATOM 690 N N . LEU A 1 91 ? 29.673 46.219 31.732 1.00 26.98 88 LEU A N 1
ATOM 691 C CA . LEU A 1 91 ? 28.505 45.484 32.180 1.00 25.30 88 LEU A CA 1
ATOM 692 C C . LEU A 1 91 ? 27.771 46.328 33.173 1.00 25.78 88 LEU A C 1
ATOM 693 O O . LEU A 1 91 ? 28.285 47.344 33.620 1.00 27.25 88 LEU A O 1
ATOM 698 N N . LYS A 1 92 ? 26.565 45.920 33.530 1.00 25.39 89 LYS A N 1
ATOM 699 C CA . LYS A 1 92 ? 25.761 46.666 34.510 1.00 25.25 89 LYS A CA 1
ATOM 700 C C . LYS A 1 92 ? 26.504 46.713 35.839 1.00 25.12 89 LYS A C 1
ATOM 701 O O . LYS A 1 92 ? 27.265 45.800 36.174 1.00 23.05 89 LYS A O 1
ATOM 707 N N . GLU A 1 93 ? 26.259 47.764 36.606 1.00 25.79 90 GLU A N 1
ATOM 708 C CA . GLU A 1 93 ? 26.989 47.961 37.847 1.00 26.72 90 GLU A CA 1
ATOM 709 C C . GLU A 1 93 ? 26.713 46.779 38.762 1.00 26.08 90 GLU A C 1
ATOM 710 O O . GLU A 1 93 ? 25.592 46.554 39.163 1.00 24.95 90 GLU A O 1
ATOM 716 N N . ASP A 1 94 ? 27.736 46.018 39.124 1.00 26.86 91 ASP A N 1
ATOM 717 C CA . ASP A 1 94 ? 27.469 44.904 40.042 1.00 27.78 91 ASP A CA 1
ATOM 718 C C . ASP A 1 94 ? 26.630 43.720 39.525 1.00 25.08 91 ASP A C 1
ATOM 719 O O . ASP A 1 94 ? 25.953 43.045 40.312 1.00 25.64 91 ASP A O 1
ATOM 724 N N . VAL A 1 95 ? 26.662 43.474 38.229 1.00 21.77 92 VAL A N 1
ATOM 725 C CA . VAL A 1 95 ? 26.102 42.264 37.692 1.00 19.11 92 VAL A CA 1
ATOM 726 C C . VAL A 1 95 ? 26.667 41.098 38.556 1.00 18.42 92 VAL A C 1
ATOM 727 O O . VAL A 1 95 ? 27.779 41.186 39.084 1.00 17.24 92 VAL A O 1
ATOM 731 N N . ILE A 1 96 ? 25.859 40.064 38.790 1.00 17.67 93 ILE A N 1
ATOM 732 C CA . ILE A 1 96 ? 26.357 38.841 39.413 1.00 17.07 93 ILE A CA 1
ATOM 733 C C . ILE A 1 96 ? 26.581 37.880 38.271 1.00 17.67 93 ILE A C 1
ATOM 734 O O . ILE A 1 96 ? 25.672 37.631 37.501 1.00 18.83 93 ILE A O 1
ATOM 739 N N . ILE A 1 97 ? 27.812 37.399 38.140 1.00 17.74 94 ILE A N 1
ATOM 740 C CA . ILE A 1 97 ? 28.194 36.431 37.123 1.00 17.32 94 ILE A CA 1
ATOM 741 C C . ILE A 1 97 ? 28.473 35.093 37.787 1.00 17.21 94 ILE A C 1
ATOM 742 O O . ILE A 1 97 ? 29.101 35.035 38.874 1.00 16.65 94 ILE A O 1
ATOM 747 N N . THR A 1 98 ? 28.000 34.029 37.145 1.00 17.07 95 THR A N 1
ATOM 748 C CA . THR A 1 98 ? 28.226 32.677 37.612 1.00 16.99 95 THR A CA 1
ATOM 749 C C . THR A 1 98 ? 28.249 31.657 36.469 1.00 18.69 95 THR A C 1
ATOM 750 O O . THR A 1 98 ? 27.801 31.951 35.344 1.00 19.78 95 THR A O 1
ATOM 754 N N . ASP A 1 99 ? 28.804 30.476 36.759 1.00 18.31 96 ASP A N 1
ATOM 755 C CA . ASP A 1 99 ? 29.006 29.470 35.752 1.00 18.71 96 ASP A CA 1
ATOM 756 C C . ASP A 1 99 ? 28.096 28.297 36.131 1.00 18.28 96 ASP A C 1
ATOM 757 O O . ASP A 1 99 ? 27.108 28.472 36.829 1.00 18.43 96 ASP A O 1
ATOM 762 N N . ALA A 1 100 ? 28.446 27.106 35.670 1.00 18.35 97 ALA A N 1
ATOM 763 C CA . ALA A 1 100 ? 27.690 25.876 35.975 1.00 18.14 97 ALA A CA 1
ATOM 764 C C . ALA A 1 100 ? 28.587 24.641 35.753 1.00 17.37 97 ALA A C 1
ATOM 765 O O . ALA A 1 100 ? 28.079 23.530 35.557 1.00 15.94 97 ALA A O 1
ATOM 767 N N . GLY A 1 101 ? 29.901 24.875 35.808 1.00 15.08 98 GLY A N 1
ATOM 768 C CA . GLY A 1 101 ? 30.910 23.882 35.580 1.00 15.26 98 GLY A CA 1
ATOM 769 C C . GLY A 1 101 ? 30.877 22.703 36.547 1.00 16.17 98 GLY A C 1
ATOM 770 O O . GLY A 1 101 ? 30.659 22.857 37.793 1.00 14.68 98 GLY A O 1
ATOM 771 N N . SER A 1 102 ? 31.155 21.515 35.987 1.00 15.95 99 SER A N 1
ATOM 772 C CA . SER A 1 102 ? 31.325 20.312 36.794 1.00 16.58 99 SER A CA 1
ATOM 773 C C . SER A 1 102 ? 32.564 20.358 37.685 1.00 15.84 99 SER A C 1
ATOM 774 O O . SER A 1 102 ? 32.670 19.574 38.621 1.00 14.95 99 SER A O 1
ATOM 777 N N . THR A 1 103 ? 33.516 21.234 37.362 1.00 15.29 100 THR A N 1
ATOM 778 C CA . THR A 1 103 ? 34.694 21.430 38.208 1.00 15.17 100 THR A CA 1
ATOM 779 C C . THR A 1 103 ? 34.893 22.900 38.587 1.00 16.14 100 THR A C 1
ATOM 780 O O . THR A 1 103 ? 35.027 23.762 37.719 1.00 17.79 100 THR A O 1
ATOM 784 N N . LYS A 1 104 ? 34.822 23.205 39.871 1.00 15.42 101 LYS A N 1
ATOM 785 C CA . LYS A 1 104 ? 34.945 24.586 40.332 1.00 16.57 101 LYS A CA 1
ATOM 786 C C . LYS A 1 104 ? 36.285 25.345 40.247 1.00 17.41 101 LYS A C 1
ATOM 787 O O . LYS A 1 104 ? 36.300 26.521 39.908 1.00 20.77 101 LYS A O 1
ATOM 793 N N . TYR A 1 105 ? 37.397 24.700 40.585 1.00 18.13 102 TYR A N 1
ATOM 794 C CA . TYR A 1 105 ? 38.625 25.454 40.855 1.00 18.27 102 TYR A CA 1
ATOM 795 C C . TYR A 1 105 ? 39.247 26.255 39.708 1.00 16.48 102 TYR A C 1
ATOM 796 O O . TYR A 1 105 ? 39.626 27.407 39.898 1.00 18.51 102 TYR A O 1
ATOM 805 N N . GLU A 1 106 ? 39.353 25.659 38.528 1.00 16.81 103 GLU A N 1
ATOM 806 C CA . GLU A 1 106 ? 39.929 26.370 37.392 1.00 17.00 103 GLU A CA 1
ATOM 807 C C . GLU A 1 106 ? 39.078 27.554 36.947 1.00 16.04 103 GLU A C 1
ATOM 808 O O . GLU A 1 10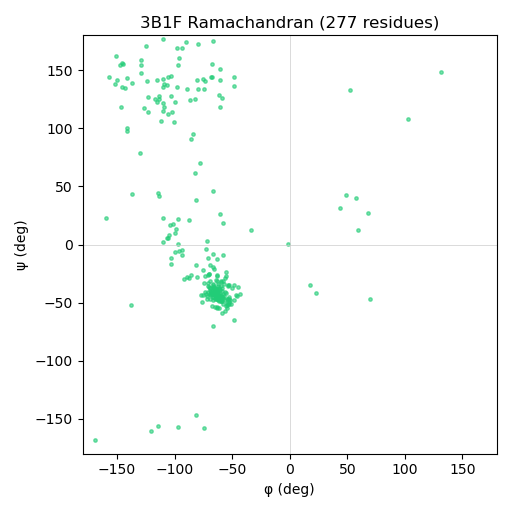6 ? 39.601 28.619 36.639 1.00 15.72 103 GLU A O 1
ATOM 814 N N . ILE A 1 107 ? 37.765 27.357 36.913 1.00 14.48 104 ILE A N 1
ATOM 815 C CA . ILE A 1 107 ? 36.849 28.409 36.494 1.00 15.38 104 ILE A CA 1
ATOM 816 C C . ILE A 1 107 ? 36.881 29.602 37.443 1.00 15.79 104 ILE A C 1
ATOM 817 O O . ILE A 1 107 ? 36.903 30.748 37.006 1.00 16.80 104 ILE A O 1
ATOM 822 N N . VAL A 1 108 ? 36.910 29.326 38.742 1.00 14.97 105 VAL A N 1
ATOM 823 C CA . VAL A 1 108 ? 37.068 30.376 39.742 1.00 14.62 105 VAL A CA 1
ATOM 824 C C . VAL A 1 108 ? 38.383 31.109 39.601 1.00 14.87 105 VAL A C 1
ATOM 825 O O . VAL A 1 108 ? 38.381 32.341 39.558 1.00 15.59 105 VAL A O 1
ATOM 829 N N . ARG A 1 109 ? 39.506 30.377 39.470 1.00 13.86 106 ARG A N 1
ATOM 830 C CA . ARG A 1 109 ? 40.728 31.039 39.180 1.00 14.97 106 ARG A CA 1
ATOM 831 C C . ARG A 1 109 ? 40.619 31.938 37.966 1.00 13.96 106 ARG A C 1
ATOM 832 O O . ARG A 1 109 ? 41.190 33.016 37.964 1.00 12.99 106 ARG A O 1
ATOM 840 N N . ALA A 1 110 ? 40.004 31.444 36.894 1.00 14.58 107 ALA A N 1
ATOM 841 C CA . ALA A 1 110 ? 39.969 32.262 35.643 1.00 14.81 107 ALA A CA 1
ATOM 842 C C . ALA A 1 110 ? 39.152 33.526 35.908 1.00 14.99 107 ALA A C 1
ATOM 843 O O . ALA A 1 110 ? 39.522 34.628 35.444 1.00 15.00 107 ALA A O 1
ATOM 845 N N . ALA A 1 111 ? 38.047 33.389 36.648 1.00 14.85 108 ALA A N 1
ATOM 846 C CA . ALA A 1 111 ? 37.260 34.569 36.956 1.00 16.42 108 ALA A CA 1
ATOM 847 C C . ALA A 1 111 ? 38.082 35.588 37.744 1.00 17.47 108 ALA A C 1
ATOM 848 O O . ALA A 1 111 ? 38.003 36.781 37.453 1.00 18.01 108 ALA A O 1
ATOM 850 N N . GLU A 1 112 ? 38.837 35.131 38.758 1.00 17.56 109 GLU A N 1
ATOM 851 C CA . GLU A 1 112 ? 39.581 36.064 39.608 1.00 19.26 109 GLU A CA 1
ATOM 852 C C . GLU A 1 112 ? 40.671 36.735 38.754 1.00 20.06 109 GLU A C 1
ATOM 853 O O . GLU A 1 112 ? 40.997 37.914 38.943 1.00 19.13 109 GLU A O 1
ATOM 859 N N . TYR A 1 113 ? 41.232 35.971 37.809 1.00 19.30 110 TYR A N 1
ATOM 860 C CA . TYR A 1 113 ? 42.345 36.499 37.001 1.00 19.15 110 TYR A CA 1
ATOM 861 C C . TYR A 1 113 ? 41.820 37.605 36.067 1.00 18.97 110 TYR A C 1
ATOM 862 O O . TYR A 1 113 ? 42.415 38.674 35.955 1.00 18.66 110 TYR A O 1
ATOM 871 N N . TYR A 1 114 ? 40.666 37.364 35.455 1.00 18.96 111 TYR A N 1
ATOM 872 C CA . TYR A 1 114 ? 40.212 38.187 34.361 1.00 20.40 111 TYR A CA 1
ATOM 873 C C . TYR A 1 114 ? 39.347 39.340 34.798 1.00 20.41 111 TYR A C 1
ATOM 874 O O . TYR A 1 114 ? 39.334 40.349 34.166 1.00 20.58 111 TYR A O 1
ATOM 883 N N . LEU A 1 115 ? 38.632 39.170 35.892 1.00 21.40 112 LEU A N 1
ATOM 884 C CA . LEU A 1 115 ? 37.573 40.120 36.276 1.00 21.27 112 LEU A CA 1
ATOM 885 C C . LEU A 1 115 ? 37.932 40.944 37.515 1.00 21.80 112 LEU A C 1
ATOM 886 O O . LEU A 1 115 ? 37.100 41.730 38.018 1.00 22.19 112 LEU A O 1
ATOM 891 N N . LYS A 1 116 ? 39.130 40.747 38.042 1.00 22.29 113 LYS A N 1
ATOM 892 C CA . LYS A 1 116 ? 39.439 41.358 39.349 1.00 23.97 113 LYS A CA 1
ATOM 893 C C . LYS A 1 116 ? 39.257 42.893 39.413 1.00 24.59 113 LYS A C 1
ATOM 894 O O . LYS A 1 116 ? 38.969 43.426 40.489 1.00 25.87 113 LYS A O 1
ATOM 900 N N . ASP A 1 117 ? 39.422 43.589 38.287 1.00 24.58 114 ASP A N 1
ATOM 901 C CA . ASP A 1 117 ? 39.310 45.066 38.262 1.00 25.70 114 ASP A CA 1
ATOM 902 C C . ASP A 1 117 ? 38.023 45.552 37.669 1.00 26.30 114 ASP A C 1
ATOM 903 O O . ASP A 1 117 ? 37.946 46.721 37.264 1.00 26.52 114 ASP A O 1
ATOM 908 N N . LYS A 1 118 ? 37.034 44.660 37.571 1.00 25.33 115 LYS A N 1
ATOM 909 C CA . LYS A 1 118 ? 35.727 45.084 37.115 1.00 25.87 115 LYS A CA 1
ATOM 910 C C . LYS A 1 118 ? 34.805 45.182 38.333 1.00 25.02 115 LYS A C 1
ATOM 911 O O . LYS A 1 118 ? 34.971 44.427 39.299 1.00 25.30 115 LYS A O 1
ATOM 917 N N . PRO A 1 119 ? 33.876 46.156 38.317 1.00 24.77 116 PRO A N 1
ATOM 918 C CA . PRO A 1 119 ? 32.856 46.217 39.354 1.00 23.93 116 PRO A CA 1
ATOM 919 C C . PRO A 1 119 ? 31.744 45.187 39.100 1.00 23.29 116 PRO A C 1
ATOM 920 O O . PRO A 1 119 ? 30.596 45.576 38.771 1.00 23.03 116 PRO A O 1
ATOM 924 N N . VAL A 1 120 ? 32.103 43.901 39.272 1.00 22.29 117 VAL A N 1
ATOM 925 C CA . VAL A 1 120 ? 31.206 42.756 39.062 1.00 21.33 117 VAL A CA 1
ATOM 926 C C . VAL A 1 120 ? 31.280 41.876 40.291 1.00 21.72 117 VAL A C 1
ATOM 927 O O . VAL A 1 120 ? 32.251 41.970 41.051 1.00 22.08 117 VAL A O 1
ATOM 931 N N . GLN A 1 121 ? 30.257 41.046 40.512 1.00 21.33 118 GLN A N 1
ATOM 932 C CA . GLN A 1 121 ? 30.381 39.932 41.457 1.00 20.82 118 GLN A CA 1
ATOM 933 C C . GLN A 1 121 ? 30.502 38.613 40.708 1.00 20.24 118 GLN A C 1
ATOM 934 O O . GLN A 1 121 ? 29.878 38.430 39.655 1.00 20.65 118 GLN A O 1
ATOM 940 N N . PHE A 1 122 ? 31.306 37.689 41.248 1.00 18.39 119 PHE A N 1
ATOM 941 C CA . PHE A 1 122 ? 31.392 36.360 40.723 1.00 15.46 119 PHE A CA 1
ATOM 942 C C . PHE A 1 122 ? 31.400 35.319 41.841 1.00 15.38 119 PHE A C 1
ATOM 943 O O . PHE A 1 122 ? 32.041 35.500 42.892 1.00 14.23 119 PHE A O 1
ATOM 951 N N . VAL A 1 123 ? 30.674 34.224 41.607 1.00 15.76 120 VAL A N 1
ATOM 952 C CA . VAL A 1 123 ? 30.741 33.038 42.426 1.00 15.78 120 VAL A CA 1
ATOM 953 C C . VAL A 1 123 ? 30.651 31.828 41.464 1.00 16.02 120 VAL A C 1
ATOM 954 O O . VAL A 1 123 ? 29.960 31.867 40.441 1.00 14.95 120 VAL A O 1
ATOM 958 N N . GLY A 1 124 ? 31.390 30.775 41.778 1.00 16.50 121 GLY A N 1
ATOM 959 C CA . GLY A 1 124 ? 31.324 29.530 41.040 1.00 15.53 121 GLY A CA 1
ATOM 960 C C . GLY A 1 124 ? 30.042 28.790 41.405 1.00 16.26 121 GLY A C 1
ATOM 961 O O . GLY A 1 124 ? 29.629 28.802 42.576 1.00 15.90 121 GLY A O 1
ATOM 962 N N . SER A 1 125 ? 29.416 28.144 40.421 1.00 15.93 122 SER A N 1
ATOM 963 C CA . SER A 1 125 ? 28.240 27.276 40.658 1.00 16.15 122 SER A CA 1
ATOM 964 C C . SER A 1 125 ? 28.464 25.926 40.001 1.00 15.51 122 SER A C 1
ATOM 965 O O . SER A 1 125 ? 29.143 25.823 38.985 1.00 15.01 122 SER A O 1
ATOM 968 N N . HIS A 1 126 ? 27.910 24.889 40.609 1.00 16.38 123 HIS A N 1
ATOM 969 C CA . HIS A 1 126 ? 27.807 23.556 40.023 1.00 16.57 123 HIS A CA 1
ATOM 970 C C . HIS A 1 126 ? 26.449 22.993 40.434 1.00 16.87 123 HIS A C 1
ATOM 971 O O . HIS A 1 126 ? 26.262 22.560 41.585 1.00 18.55 123 HIS A O 1
ATOM 978 N N . PRO A 1 127 ? 25.470 23.057 39.517 1.00 17.30 124 PRO A N 1
ATOM 979 C CA . PRO A 1 127 ? 24.117 22.474 39.775 1.00 19.06 124 PRO A CA 1
ATOM 980 C C . PRO A 1 127 ? 24.261 20.992 39.485 1.00 21.15 124 PRO A C 1
ATOM 981 O O . PRO A 1 127 ? 24.389 20.636 38.321 1.00 19.83 124 PRO A O 1
ATOM 993 N N . ALA A 1 129 ? 23.254 17.761 38.386 1.00 32.73 126 ALA A N 1
ATOM 994 C CA . ALA A 1 129 ? 21.986 17.403 37.713 1.00 32.35 126 ALA A CA 1
ATOM 995 C C . ALA A 1 129 ? 20.909 16.852 38.639 1.00 31.38 126 ALA A C 1
ATOM 997 N N . SER A 1 134 ? 21.516 14.538 25.396 1.00 39.43 131 SER A N 1
ATOM 998 C CA . SER A 1 134 ? 20.750 15.589 26.053 1.00 38.70 131 SER A CA 1
ATOM 999 C C . SER A 1 134 ? 20.987 16.944 25.398 1.00 38.69 131 SER A C 1
ATOM 1000 O O . SER A 1 134 ? 22.068 17.212 24.875 1.00 39.60 131 SER A O 1
ATOM 1003 N N . GLY A 1 135 ? 19.966 17.793 25.429 1.00 38.37 132 GLY A N 1
ATOM 1004 C CA . GLY A 1 135 ? 20.055 19.179 24.829 1.00 37.22 132 GLY A CA 1
ATOM 1005 C C . GLY A 1 135 ? 18.809 20.073 25.247 1.00 36.32 132 GLY A C 1
ATOM 1006 O O . GLY A 1 135 ? 18.061 19.681 26.169 1.00 37.72 132 GLY A O 1
ATOM 1007 N N . ALA A 1 136 ? 18.576 21.242 24.636 1.00 34.44 133 ALA A N 1
ATOM 1008 C CA . ALA A 1 136 ? 17.398 22.084 24.985 1.00 33.70 133 ALA A CA 1
ATOM 1009 C C . ALA A 1 136 ? 16.027 21.394 24.826 1.00 33.65 133 ALA A C 1
ATOM 1010 O O . ALA A 1 136 ? 14.972 21.994 25.165 1.00 33.09 133 ALA A O 1
ATOM 1012 N N . VAL A 1 137 ? 16.045 20.193 24.222 1.00 33.03 134 VAL A N 1
ATOM 1013 C CA . VAL A 1 137 ? 14.849 19.339 24.011 1.00 31.78 134 VAL A CA 1
ATOM 1014 C C . VAL A 1 137 ? 14.665 18.464 25.268 1.00 31.73 134 VAL A C 1
ATOM 1015 O O . VAL A 1 137 ? 13.554 18.078 25.631 1.00 32.69 134 VAL A O 1
ATOM 1019 N N . ALA A 1 138 ? 15.771 18.171 25.934 1.00 30.89 135 ALA A N 1
ATOM 1020 C CA . ALA A 1 138 ? 15.717 17.450 27.188 1.00 30.72 135 ALA A CA 1
ATOM 1021 C C . ALA A 1 138 ? 15.523 18.426 28.400 1.00 30.25 135 ALA A C 1
ATOM 1022 O O . ALA A 1 138 ? 15.798 18.048 29.554 1.00 31.53 135 ALA A O 1
ATOM 1024 N N . ALA A 1 139 ? 15.013 19.644 28.150 1.00 29.42 136 ALA A N 1
ATOM 1025 C CA . ALA A 1 139 ? 14.947 20.718 29.201 1.00 28.78 136 ALA A CA 1
ATOM 1026 C C . ALA A 1 139 ? 13.841 20.388 30.181 1.00 27.46 136 ALA A C 1
ATOM 1027 O O . ALA A 1 139 ? 12.794 20.034 29.780 1.00 26.72 136 ALA A O 1
ATOM 1029 N N . ASN A 1 140 ? 14.112 20.507 31.469 1.00 26.88 137 ASN A N 1
ATOM 1030 C CA . ASN A 1 140 ? 13.214 19.999 32.479 1.00 25.86 137 ASN A CA 1
ATOM 1031 C C . ASN A 1 140 ? 13.279 20.906 33.701 1.00 24.69 137 ASN A C 1
ATOM 1032 O O . ASN A 1 140 ? 14.339 21.010 34.336 1.00 25.38 137 ASN A O 1
ATOM 1037 N N . VAL A 1 141 ? 12.147 21.510 34.043 1.00 23.48 138 VAL A N 1
ATOM 1038 C CA . VAL A 1 141 ? 12.025 22.384 35.217 1.00 22.31 138 VAL A CA 1
ATOM 1039 C C . VAL A 1 141 ? 12.443 21.713 36.508 1.00 22.65 138 VAL A C 1
ATOM 1040 O O . VAL A 1 141 ? 12.895 22.369 37.464 1.00 22.89 138 VAL A O 1
ATOM 1044 N N . ASN A 1 142 ? 12.313 20.392 36.550 1.00 22.29 139 ASN A N 1
ATOM 1045 C CA . ASN A 1 142 ? 12.613 19.637 37.780 1.00 21.58 139 ASN A CA 1
ATOM 1046 C C . ASN A 1 142 ? 13.972 18.935 37.761 1.00 21.61 139 ASN A C 1
ATOM 1047 O O . ASN A 1 142 ? 14.233 18.046 38.605 1.00 21.54 139 ASN A O 1
ATOM 1052 N N . LEU A 1 143 ? 14.855 19.356 36.843 1.00 21.22 140 LEU A N 1
ATOM 1053 C CA . LEU A 1 143 ? 16.126 18.648 36.662 1.00 22.06 140 LEU A CA 1
ATOM 1054 C C . LEU A 1 143 ? 16.918 18.576 37.955 1.00 22.59 140 LEU A C 1
ATOM 1055 O O . LEU A 1 143 ? 17.634 17.613 38.194 1.00 22.26 140 LEU A O 1
ATOM 1060 N N . PHE A 1 144 ? 16.808 19.628 38.772 1.00 22.46 141 PHE A N 1
ATOM 1061 C CA . PHE A 1 144 ? 17.730 19.829 39.900 1.00 21.88 141 PHE A CA 1
ATOM 1062 C C . PHE A 1 144 ? 17.025 19.535 41.239 1.00 21.75 141 PHE A C 1
ATOM 1063 O O . PHE A 1 144 ? 17.613 19.715 42.299 1.00 21.49 141 PHE A O 1
ATOM 1071 N N . GLU A 1 145 ? 15.789 19.059 41.173 1.00 22.22 142 GLU A N 1
ATOM 1072 C CA . GLU A 1 145 ? 14.979 18.871 42.383 1.00 23.86 142 GLU A CA 1
ATOM 1073 C C . GLU A 1 145 ? 15.678 17.919 43.338 1.00 24.78 142 GLU A C 1
ATOM 1074 O O . GLU A 1 145 ? 16.057 16.828 42.943 1.00 24.19 142 GLU A O 1
ATOM 1080 N N . ASN A 1 146 ? 15.859 18.357 44.584 1.00 25.54 143 ASN A N 1
ATOM 1081 C CA . ASN A 1 146 ? 16.584 17.593 45.595 1.00 26.51 143 ASN A CA 1
ATOM 1082 C C . ASN A 1 146 ? 18.026 17.238 45.282 1.00 25.97 143 ASN A C 1
ATOM 1083 O O . ASN A 1 146 ? 18.608 16.360 45.965 1.00 27.91 143 ASN A O 1
ATOM 1088 N N . ALA A 1 147 ? 18.599 17.855 44.254 1.00 23.81 144 ALA A N 1
ATOM 1089 C CA . ALA A 1 147 ? 20.032 17.666 43.967 1.00 21.94 144 ALA A CA 1
ATOM 1090 C C . ALA A 1 147 ? 20.765 18.844 44.609 1.00 21.16 144 ALA A C 1
ATOM 1091 O O . ALA A 1 147 ? 20.157 19.864 44.856 1.00 20.53 144 ALA A O 1
ATOM 1093 N N . TYR A 1 148 ? 22.065 18.713 44.842 1.00 20.58 145 TYR A N 1
ATOM 1094 C CA . TYR A 1 148 ? 22.855 19.744 45.449 1.00 20.41 145 TYR A CA 1
ATOM 1095 C C . TYR A 1 148 ? 23.200 20.793 44.373 1.00 20.28 145 TYR A C 1
ATOM 1096 O O . TYR A 1 148 ? 23.638 20.436 43.294 1.00 18.83 145 TYR A O 1
ATOM 1105 N N . TYR A 1 149 ? 23.031 22.072 44.726 1.00 19.19 146 TYR A N 1
ATOM 1106 C CA . TYR A 1 149 ? 23.496 23.161 43.925 1.00 17.87 146 TYR A CA 1
ATOM 1107 C C . TYR A 1 149 ? 24.662 23.777 44.692 1.00 18.74 146 TYR A C 1
ATOM 1108 O O . TYR A 1 149 ? 24.491 24.336 45.818 1.00 17.64 146 TYR A O 1
ATOM 1117 N N . ILE A 1 150 ? 25.854 23.687 44.098 1.00 18.18 147 ILE A N 1
ATOM 1118 C CA . ILE A 1 150 ? 27.041 24.024 44.836 1.00 18.14 147 ILE A CA 1
ATOM 1119 C C . ILE A 1 150 ? 27.440 25.469 44.489 1.00 18.10 147 ILE A C 1
ATOM 1120 O O . ILE A 1 150 ? 27.448 25.853 43.283 1.00 17.59 147 ILE A O 1
ATOM 1125 N N . PHE A 1 151 ? 27.789 26.254 45.518 1.00 17.12 148 PHE A N 1
ATOM 1126 C CA . PHE A 1 151 ? 28.492 27.522 45.336 1.00 16.16 148 PHE A CA 1
ATOM 1127 C C . PHE A 1 151 ? 29.952 27.444 45.852 1.00 16.09 148 PHE A C 1
ATOM 1128 O O . PHE A 1 151 ? 30.222 26.914 46.907 1.00 15.60 148 PHE A O 1
ATOM 1136 N N . SER A 1 152 ? 30.886 27.980 45.077 1.00 15.72 149 SER A N 1
ATOM 1137 C CA . SER A 1 152 ? 32.282 28.043 45.478 1.00 16.05 149 SER A CA 1
ATOM 1138 C C . SER A 1 152 ? 32.701 29.516 45.436 1.00 16.66 149 SER A C 1
ATOM 1139 O O . SER A 1 152 ? 32.779 30.097 44.331 1.00 16.47 149 SER A O 1
ATOM 1142 N N . PRO A 1 153 ? 33.010 30.108 46.611 1.00 17.92 150 PRO A N 1
ATOM 1143 C CA . PRO A 1 153 ? 33.299 31.540 46.594 1.00 19.16 150 PRO A CA 1
ATOM 1144 C C . PRO A 1 153 ? 34.570 31.926 45.863 1.00 19.97 150 PRO A C 1
ATOM 1145 O O . PRO A 1 153 ? 35.510 31.117 45.739 1.00 19.16 150 PRO A O 1
ATOM 1149 N N . SER A 1 154 ? 34.588 33.171 45.398 1.00 20.10 151 SER A N 1
ATOM 1150 C CA . SER A 1 154 ? 35.775 33.730 44.773 1.00 20.67 151 SER A CA 1
ATOM 1151 C C . SER A 1 154 ? 36.091 35.031 45.548 1.00 21.16 151 SER A C 1
ATOM 1152 O O . SER A 1 154 ? 35.291 35.423 46.398 1.00 19.76 151 SER A O 1
ATOM 1155 N N . CYS A 1 155 ? 37.253 35.658 45.306 1.00 21.48 152 CYS A N 1
ATOM 1156 C CA . CYS A 1 155 ? 37.567 36.955 45.911 1.00 22.45 152 CYS A CA 1
ATOM 1157 C C . CYS A 1 155 ? 36.622 38.015 45.361 1.00 21.77 152 CYS A C 1
ATOM 1158 O O . CYS A 1 155 ? 36.612 39.115 45.857 1.00 21.38 152 CYS A O 1
ATOM 1161 N N . LEU A 1 156 ? 35.810 37.684 44.356 1.00 20.95 153 LEU A N 1
ATOM 1162 C CA . LEU A 1 156 ? 34.749 38.603 43.903 1.00 20.79 153 LEU A CA 1
ATOM 1163 C C . LEU A 1 156 ? 33.333 38.273 44.431 1.00 20.33 153 LEU A C 1
ATOM 1164 O O . LEU A 1 156 ? 32.352 38.881 44.018 1.00 19.83 153 LEU A O 1
ATOM 1169 N N . THR A 1 157 ? 33.231 37.351 45.379 1.00 19.57 154 THR A N 1
ATOM 1170 C CA . THR A 1 157 ? 31.927 37.080 45.971 1.00 19.12 154 THR A CA 1
ATOM 1171 C C . THR A 1 157 ? 31.734 38.060 47.126 1.00 19.89 154 THR A C 1
ATOM 1172 O O . THR A 1 157 ? 32.561 38.129 48.004 1.00 19.05 154 THR A O 1
ATOM 1176 N N . LYS A 1 158 ? 30.643 38.811 47.092 1.00 20.25 155 LYS A N 1
ATOM 1177 C CA . LYS A 1 158 ? 30.323 39.748 48.149 1.00 21.19 155 LYS A CA 1
ATOM 1178 C C . LYS A 1 158 ? 29.317 39.046 49.070 1.00 21.45 155 LYS A C 1
ATOM 1179 O O . LYS A 1 158 ? 28.865 37.933 48.738 1.00 21.33 155 LYS A O 1
ATOM 1185 N N . PRO A 1 159 ? 29.047 39.644 50.257 1.00 21.39 156 PRO A N 1
ATOM 1186 C CA . PRO A 1 159 ? 28.208 39.094 51.328 1.00 21.25 156 PRO A CA 1
ATOM 1187 C C . PRO A 1 159 ? 26.827 38.694 50.829 1.00 21.77 156 PRO A C 1
ATOM 1188 O O . PRO A 1 159 ? 26.280 37.645 51.291 1.00 22.26 156 PRO A O 1
ATOM 1192 N N . ASN A 1 160 ? 26.314 39.474 49.875 1.00 20.98 157 ASN A N 1
ATOM 1193 C CA . ASN A 1 160 ? 24.999 39.248 49.269 1.00 22.05 157 ASN A CA 1
ATOM 1194 C C . ASN A 1 160 ? 24.904 38.407 47.952 1.00 21.10 157 ASN A C 1
ATOM 1195 O O . ASN A 1 160 ? 23.796 38.166 47.430 1.00 19.93 157 ASN A O 1
ATOM 1200 N N . THR A 1 161 ? 26.056 38.016 47.407 1.00 19.62 158 THR A N 1
ATOM 1201 C CA . THR A 1 161 ? 26.077 37.306 46.140 1.00 19.53 158 THR A CA 1
ATOM 1202 C C . THR A 1 161 ? 25.365 35.973 46.236 1.00 19.12 158 THR A C 1
ATOM 1203 O O . THR A 1 161 ? 24.479 35.716 45.422 1.00 18.78 158 THR A O 1
ATOM 1207 N N . ILE A 1 162 ? 25.766 35.123 47.201 1.00 19.91 159 ILE A N 1
ATOM 1208 C CA . ILE A 1 162 ? 25.173 33.779 47.357 1.00 19.29 159 ILE A CA 1
ATOM 1209 C C . ILE A 1 162 ? 23.668 33.953 47.702 1.00 19.73 159 ILE A C 1
ATOM 1210 O O . ILE A 1 162 ? 22.803 33.419 46.976 1.00 20.37 159 ILE A O 1
ATOM 1215 N N . PRO A 1 163 ? 23.336 34.740 48.768 1.00 20.17 160 PRO A N 1
ATOM 1216 C CA . PRO A 1 163 ? 21.910 35.033 49.032 1.00 20.14 160 PRO A CA 1
ATOM 1217 C C . PRO A 1 163 ? 21.086 35.454 47.797 1.00 20.23 160 PRO A C 1
ATOM 1218 O O . PRO A 1 163 ? 19.971 34.930 47.611 1.00 21.84 160 PRO A O 1
ATOM 1222 N N . ALA A 1 164 ? 21.620 36.325 46.943 1.00 19.22 161 ALA A N 1
ATOM 1223 C CA . ALA A 1 164 ? 20.838 36.813 45.776 1.00 19.09 161 ALA A CA 1
ATOM 1224 C C . ALA A 1 164 ? 20.634 35.653 44.802 1.00 18.52 161 ALA A C 1
ATOM 1225 O O . ALA A 1 164 ? 19.544 35.470 44.283 1.00 19.77 161 ALA A O 1
ATOM 1227 N N . LEU A 1 165 ? 21.656 34.822 44.593 1.00 17.55 162 LEU A N 1
ATOM 1228 C CA . LEU A 1 165 ? 21.442 33.670 43.706 1.00 17.48 162 LEU A CA 1
ATOM 1229 C C . LEU A 1 165 ? 20.511 32.615 44.332 1.00 17.55 162 LEU A C 1
ATOM 1230 O O . LEU A 1 165 ? 19.741 31.970 43.664 1.00 19.05 162 LEU A O 1
ATOM 1235 N N . GLN A 1 166 ? 20.616 32.422 45.627 1.00 18.64 163 GLN A N 1
ATOM 1236 C CA . GLN A 1 166 ? 19.771 31.456 46.308 1.00 18.42 163 GLN A CA 1
ATOM 1237 C C . GLN A 1 166 ? 18.331 31.860 46.230 1.00 18.69 163 GLN A C 1
ATOM 1238 O O . GLN A 1 166 ? 17.461 31.001 46.205 1.00 19.52 163 GLN A O 1
ATOM 1244 N N . ASP A 1 167 ? 18.072 33.159 46.182 1.00 18.37 164 ASP A N 1
ATOM 1245 C CA . ASP A 1 167 ? 16.722 33.616 46.020 1.00 19.20 164 ASP A CA 1
ATOM 1246 C C . ASP A 1 167 ? 16.283 33.441 44.579 1.00 18.76 164 ASP A C 1
ATOM 1247 O O . ASP A 1 167 ? 15.186 32.906 44.320 1.00 18.70 164 ASP A O 1
ATOM 1252 N N . LEU A 1 168 ? 17.123 33.921 43.650 1.00 17.98 165 LEU A N 1
ATOM 1253 C CA . LEU A 1 168 ? 16.932 33.703 42.232 1.00 17.38 165 LEU A CA 1
ATOM 1254 C C . LEU A 1 168 ? 16.584 32.228 41.841 1.00 17.37 165 LEU A C 1
ATOM 1255 O O . LEU A 1 168 ? 15.699 31.977 41.020 1.00 17.84 165 LEU A O 1
ATOM 1260 N N . LEU A 1 169 ? 17.303 31.277 42.425 1.00 17.10 166 LEU A N 1
ATOM 1261 C CA . LEU A 1 169 ? 17.260 29.877 42.021 1.00 17.62 166 LEU A CA 1
ATOM 1262 C C . LEU A 1 169 ? 16.350 28.966 42.888 1.00 18.32 166 LEU A C 1
ATOM 1263 O O . LEU A 1 169 ? 16.425 27.731 42.772 1.00 18.42 166 LEU A O 1
ATOM 1268 N N . SER A 1 170 ? 15.491 29.568 43.721 1.00 17.89 167 SER A N 1
ATOM 1269 C CA . SER A 1 170 ? 14.691 28.831 44.696 1.00 17.40 167 SER A CA 1
ATOM 1270 C C . SER A 1 170 ? 13.706 27.866 44.038 1.00 17.37 167 SER A C 1
ATOM 1271 O O . SER A 1 170 ? 13.324 26.821 44.627 1.00 16.97 167 SER A O 1
ATOM 1274 N N . GLY A 1 171 ? 13.333 28.212 42.809 1.00 17.26 168 GLY A N 1
ATOM 1275 C CA . GLY A 1 171 ? 12.394 27.415 42.018 1.00 17.90 168 GLY A CA 1
ATOM 1276 C C . GLY A 1 171 ? 12.956 26.082 41.524 1.00 17.16 168 GLY A C 1
ATOM 1277 O O . GLY A 1 171 ? 12.223 25.275 40.995 1.00 17.29 168 GLY A O 1
ATOM 1278 N N . LEU A 1 172 ? 14.269 25.886 41.640 1.00 16.89 169 LEU A N 1
ATOM 1279 C CA . LEU A 1 172 ? 14.961 24.636 41.274 1.00 15.28 169 LEU A CA 1
ATOM 1280 C C . LEU A 1 172 ? 14.605 23.546 42.266 1.00 16.48 169 LEU A C 1
ATOM 1281 O O . LEU A 1 172 ? 14.693 22.337 41.949 1.00 16.77 169 LEU A O 1
ATOM 1286 N N . HIS A 1 173 ? 14.246 23.988 43.479 1.00 16.37 170 HIS A N 1
ATOM 1287 C CA . HIS A 1 173 ? 14.067 23.119 44.627 1.00 18.00 170 HIS A CA 1
ATOM 1288 C C . HIS A 1 173 ? 15.344 22.302 44.938 1.00 18.87 170 HIS A C 1
ATOM 1289 O O . HIS A 1 173 ? 15.244 21.105 45.279 1.00 19.22 170 HIS A O 1
ATOM 1296 N N . ALA A 1 174 ? 16.513 22.934 44.821 1.00 17.63 171 ALA A N 1
ATOM 1297 C CA . ALA A 1 174 ? 17.745 22.251 45.041 1.00 18.81 171 ALA A CA 1
ATOM 1298 C C . ALA A 1 174 ? 18.107 22.373 46.492 1.00 19.98 171 ALA A C 1
ATOM 1299 O O . ALA A 1 174 ? 17.425 23.091 47.233 1.00 18.57 171 ALA A O 1
ATOM 1301 N N . ARG A 1 175 ? 19.186 21.683 46.885 1.00 20.56 172 ARG A N 1
ATOM 1302 C CA . ARG A 1 175 ? 19.797 21.843 48.204 1.00 21.53 172 ARG A CA 1
ATOM 1303 C C . ARG A 1 175 ? 21.099 22.638 48.048 1.00 20.95 172 ARG A C 1
ATOM 1304 O O . ARG A 1 175 ? 22.076 22.144 47.483 1.00 21.59 172 ARG A O 1
ATOM 1312 N N . TYR A 1 176 ? 21.128 23.850 48.578 1.00 19.94 173 TYR A N 1
ATOM 1313 C CA . TYR A 1 176 ? 22.294 24.701 48.455 1.00 19.87 173 TYR A CA 1
ATOM 1314 C C . TYR A 1 176 ? 23.431 24.268 49.333 1.00 20.32 173 TYR A C 1
ATOM 1315 O O . TYR A 1 176 ? 23.207 23.917 50.481 1.00 20.77 173 TYR A O 1
ATOM 1324 N N . VAL A 1 177 ? 24.654 24.359 48.816 1.00 20.80 174 VAL A N 1
ATOM 1325 C CA . VAL A 1 177 ? 25.828 24.003 49.603 1.00 21.99 174 VAL A CA 1
ATOM 1326 C C . VAL A 1 177 ? 26.943 24.937 49.184 1.00 21.09 174 VAL A C 1
ATOM 1327 O O . VAL A 1 177 ? 27.183 25.106 48.003 1.00 21.69 174 VAL A O 1
ATOM 1331 N N . GLU A 1 178 ? 27.676 25.465 50.143 1.00 20.59 175 GLU A N 1
ATOM 1332 C CA . GLU A 1 178 ? 28.872 26.250 49.907 1.00 20.32 175 GLU A CA 1
ATOM 1333 C C . GLU A 1 178 ? 30.075 25.415 50.196 1.00 20.46 175 GLU A C 1
ATOM 1334 O O . GLU A 1 178 ? 30.190 24.807 51.249 1.00 19.89 175 GLU A O 1
ATOM 1340 N N . ILE A 1 179 ? 30.971 25.360 49.245 1.00 20.62 176 ILE A N 1
ATOM 1341 C CA . ILE A 1 179 ? 32.208 24.594 49.458 1.00 20.52 176 ILE A CA 1
ATOM 1342 C C . ILE A 1 179 ? 33.374 25.216 48.655 1.00 19.65 176 ILE A C 1
ATOM 1343 O O . ILE A 1 179 ? 33.202 25.677 47.513 1.00 18.93 176 ILE A O 1
ATOM 1348 N N . ASP A 1 180 ? 34.545 25.205 49.271 1.00 18.97 177 ASP A N 1
ATOM 1349 C CA . ASP A 1 180 ? 35.794 25.601 48.643 1.00 17.85 177 ASP A CA 1
ATOM 1350 C C . ASP A 1 180 ? 35.942 24.896 47.272 1.00 17.05 177 ASP A C 1
ATOM 1351 O O . ASP A 1 180 ? 35.688 23.714 47.185 1.00 18.09 177 ASP A O 1
ATOM 1356 N N . ALA A 1 181 ? 36.371 25.616 46.245 1.00 15.24 178 ALA A N 1
ATOM 1357 C CA . ALA A 1 181 ? 36.484 25.084 44.883 1.00 15.32 178 ALA A CA 1
ATOM 1358 C C . ALA A 1 181 ? 37.457 23.911 44.729 1.00 13.86 178 ALA A C 1
ATOM 1359 O O . ALA A 1 181 ? 37.070 22.907 44.222 1.00 13.28 178 ALA A O 1
ATOM 1361 N N . ALA A 1 182 ? 38.668 24.028 45.249 1.00 14.25 179 ALA A N 1
ATOM 1362 C CA . ALA A 1 182 ? 39.622 22.928 45.286 1.00 14.79 179 ALA A CA 1
ATOM 1363 C C . ALA A 1 182 ? 39.072 21.696 46.012 1.00 15.43 179 ALA A C 1
ATOM 1364 O O . ALA A 1 182 ? 39.118 20.571 45.496 1.00 15.51 179 ALA A O 1
ATOM 1366 N N . GLU A 1 183 ? 38.438 21.920 47.144 1.00 15.48 180 GLU A N 1
ATOM 1367 C CA . GLU A 1 183 ? 37.881 20.839 47.951 1.00 16.13 180 GLU A CA 1
ATOM 1368 C C . GLU A 1 183 ? 36.759 20.154 47.171 1.00 16.73 180 GLU A C 1
ATOM 1369 O O . GLU A 1 183 ? 36.690 18.926 47.086 1.00 18.30 180 GLU A O 1
ATOM 1375 N N . HIS A 1 184 ? 35.867 20.941 46.588 1.00 17.42 181 HIS A N 1
ATOM 1376 C CA . HIS A 1 184 ? 34.883 20.402 45.630 1.00 17.66 181 HIS A CA 1
ATOM 1377 C C . HIS A 1 184 ? 35.506 19.498 44.557 1.00 17.69 181 HIS A C 1
ATOM 1378 O O . HIS A 1 184 ? 34.967 18.413 44.213 1.00 16.71 181 HIS A O 1
ATOM 1385 N N . ASP A 1 185 ? 36.595 19.981 43.959 1.00 18.41 182 ASP A N 1
ATOM 1386 C CA . ASP A 1 185 ? 37.268 19.206 42.889 1.00 18.71 182 ASP A CA 1
ATOM 1387 C C . ASP A 1 185 ? 37.865 17.909 43.446 1.00 19.67 182 ASP A C 1
ATOM 1388 O O . ASP A 1 185 ? 37.810 16.876 42.769 1.00 20.61 182 ASP A O 1
ATOM 1393 N N . CYS A 1 186 ? 38.387 17.961 44.668 1.00 20.57 183 CYS A N 1
ATOM 1394 C CA . CYS A 1 186 ? 38.908 16.773 45.331 1.00 22.39 183 CYS A CA 1
ATOM 1395 C C . CYS A 1 186 ? 37.815 15.738 45.571 1.00 19.62 183 CYS A C 1
ATOM 1396 O O . CYS A 1 186 ? 38.014 14.550 45.340 1.00 18.81 183 CYS A O 1
ATOM 1399 N N . VAL A 1 187 ? 36.653 16.197 46.019 1.00 17.29 184 VAL A N 1
ATOM 1400 C CA . VAL A 1 187 ? 35.591 15.287 46.383 1.00 16.99 184 VAL A CA 1
ATOM 1401 C C . VAL A 1 187 ? 34.956 14.626 45.149 1.00 16.65 184 VAL A C 1
ATOM 1402 O O . VAL A 1 187 ? 34.687 13.392 45.114 1.00 14.88 184 VAL A O 1
ATOM 1406 N N . THR A 1 188 ? 34.704 15.448 44.150 1.00 16.04 185 THR A N 1
ATOM 1407 C CA . THR A 1 188 ? 34.037 14.979 42.955 1.00 16.53 185 THR A CA 1
ATOM 1408 C C . THR A 1 188 ? 34.965 14.114 42.082 1.00 17.04 185 THR A C 1
ATOM 1409 O O . THR A 1 188 ? 34.468 13.257 41.343 1.00 18.14 185 THR A O 1
ATOM 1413 N N . SER A 1 189 ? 36.281 14.338 42.173 1.00 15.83 186 SER A N 1
ATOM 1414 C CA . SER A 1 189 ? 37.258 13.408 41.625 1.00 15.82 186 SER A CA 1
ATOM 1415 C C . SER A 1 189 ? 37.037 11.969 42.128 1.00 15.46 186 SER A C 1
ATOM 1416 O O . SER A 1 189 ? 36.971 10.977 41.346 1.00 16.95 186 SER A O 1
ATOM 1419 N N . GLN A 1 190 ? 36.894 11.859 43.423 1.00 14.13 187 GLN A N 1
ATOM 1420 C CA . GLN A 1 190 ? 36.794 10.576 44.094 1.00 14.61 187 GLN A CA 1
ATOM 1421 C C . GLN A 1 190 ? 35.471 9.890 43.848 1.00 15.39 187 GLN A C 1
ATOM 1422 O O . GLN A 1 190 ? 35.422 8.651 43.654 1.00 14.67 187 GLN A O 1
ATOM 1428 N N . ILE A 1 191 ? 34.353 10.626 43.992 1.00 15.37 188 ILE A N 1
ATOM 1429 C CA . ILE A 1 191 ? 33.092 9.929 43.815 1.00 16.32 188 ILE A CA 1
ATOM 1430 C C . ILE A 1 191 ? 32.455 10.046 42.466 1.00 16.10 188 ILE A C 1
ATOM 1431 O O . ILE A 1 191 ? 31.384 9.461 42.244 1.00 17.65 188 ILE A O 1
ATOM 1436 N N . SER A 1 192 ? 33.088 10.770 41.538 1.00 16.48 189 SER A N 1
ATOM 1437 C CA . SER A 1 192 ? 32.508 10.832 40.166 1.00 16.00 189 SER A CA 1
ATOM 1438 C C . SER A 1 192 ? 33.556 10.718 39.064 1.00 16.91 189 SER A C 1
ATOM 1439 O O . SER A 1 192 ? 33.391 9.917 38.142 1.00 15.14 189 SER A O 1
ATOM 1442 N N . HIS A 1 193 ? 34.626 11.531 39.101 1.00 16.77 190 HIS A N 1
ATOM 1443 C CA . HIS A 1 193 ? 35.452 11.578 37.895 1.00 15.95 190 HIS A CA 1
ATOM 1444 C C . HIS A 1 193 ? 36.313 10.334 37.753 1.00 15.90 190 HIS A C 1
ATOM 1445 O O . HIS A 1 193 ? 36.468 9.815 36.657 1.00 13.75 190 HIS A O 1
ATOM 1452 N N . P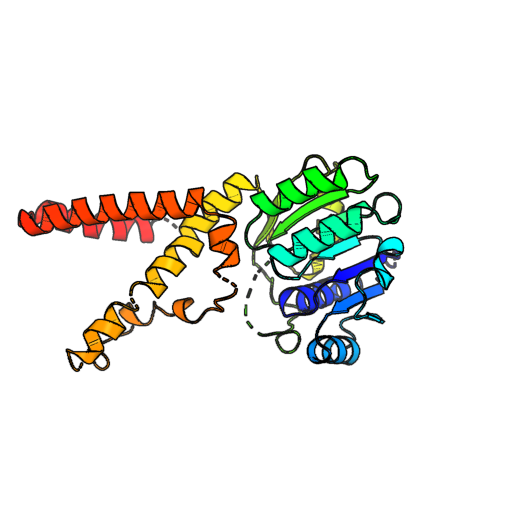HE A 1 194 ? 36.901 9.903 38.843 1.00 14.05 191 PHE A N 1
ATOM 1453 C CA . PHE A 1 194 ? 37.770 8.723 38.795 1.00 16.39 191 PHE A CA 1
ATOM 1454 C C . PHE A 1 194 ? 36.852 7.475 38.611 1.00 16.06 191 PHE A C 1
ATOM 1455 O O . PHE A 1 194 ? 37.160 6.625 37.791 1.00 16.32 191 PHE A O 1
ATOM 1463 N N . PRO A 1 195 ? 35.707 7.392 39.325 1.00 15.70 192 PRO A N 1
ATOM 1464 C CA . PRO A 1 195 ? 34.859 6.279 38.920 1.00 16.03 192 PRO A CA 1
ATOM 1465 C C . PRO A 1 195 ? 34.538 6.233 37.421 1.00 16.82 192 PRO A C 1
ATOM 1466 O O . PRO A 1 195 ? 34.429 5.128 36.876 1.00 17.23 192 PRO A O 1
ATOM 1470 N N . HIS A 1 196 ? 34.381 7.388 36.755 1.00 16.31 193 HIS A N 1
ATOM 1471 C CA . HIS A 1 196 ? 34.075 7.349 35.318 1.00 15.95 193 HIS A CA 1
ATOM 1472 C C . HIS A 1 196 ? 35.272 6.756 34.517 1.00 15.30 193 HIS A C 1
ATOM 1473 O O . HIS A 1 196 ? 35.098 5.986 33.517 1.00 14.08 193 HIS A O 1
ATOM 1480 N N . ILE A 1 197 ? 36.489 7.121 34.933 1.00 13.84 194 ILE A N 1
ATOM 1481 C CA . ILE A 1 197 ? 37.715 6.560 34.361 1.00 14.21 194 ILE A CA 1
ATOM 1482 C C . ILE A 1 197 ? 37.719 5.070 34.538 1.00 13.53 194 ILE A C 1
ATOM 1483 O O . ILE A 1 197 ? 38.001 4.297 33.610 1.00 11.80 194 ILE A O 1
ATOM 1488 N N . ILE A 1 198 ? 37.355 4.635 35.737 1.00 12.59 195 ILE A N 1
ATOM 1489 C CA . ILE A 1 198 ? 37.389 3.227 35.932 1.00 12.09 195 ILE A CA 1
ATOM 1490 C C . ILE A 1 198 ? 36.355 2.495 35.090 1.00 12.06 195 ILE A C 1
ATOM 1491 O O . ILE A 1 198 ? 36.620 1.421 34.606 1.00 13.53 195 ILE A O 1
ATOM 1496 N N . ALA A 1 199 ? 35.137 3.004 35.058 1.00 12.38 196 ALA A N 1
ATOM 1497 C CA . ALA A 1 199 ? 34.077 2.402 34.269 1.00 14.39 196 ALA A CA 1
ATOM 1498 C C . ALA A 1 199 ? 34.480 2.364 32.793 1.00 13.85 196 ALA A C 1
ATOM 1499 O O . ALA A 1 199 ? 34.246 1.356 32.097 1.00 15.06 196 ALA A O 1
ATOM 1501 N N . SER A 1 200 ? 35.121 3.417 32.318 1.00 13.84 197 SER A N 1
ATOM 1502 C CA . SER A 1 200 ? 35.505 3.432 30.870 1.00 14.91 197 SER A CA 1
ATOM 1503 C C . SER A 1 200 ? 36.645 2.439 30.538 1.00 15.88 197 SER A C 1
ATOM 1504 O O . SER A 1 200 ? 36.627 1.796 29.500 1.00 16.46 197 SER A O 1
ATOM 1507 N N . SER A 1 201 ? 37.641 2.360 31.431 1.00 16.41 198 SER A N 1
ATOM 1508 C CA . SER A 1 201 ? 38.772 1.408 31.366 1.00 16.02 198 SER A CA 1
ATOM 1509 C C . SER A 1 201 ? 38.307 -0.041 31.450 1.00 16.59 198 SER A C 1
ATOM 1510 O O . SER A 1 201 ? 38.760 -0.888 30.672 1.00 15.93 198 SER A O 1
ATOM 1513 N N . LEU A 1 202 ? 37.415 -0.320 32.411 1.00 16.61 199 LEU A N 1
ATOM 1514 C CA . LEU A 1 202 ? 36.836 -1.634 32.529 1.00 16.02 199 LEU A CA 1
ATOM 1515 C C . LEU A 1 202 ? 36.046 -2.056 31.243 1.00 15.76 199 LEU A C 1
ATOM 1516 O O . LEU A 1 202 ? 36.161 -3.184 30.793 1.00 14.96 199 LEU A O 1
ATOM 1529 N N . LYS A 1 204 ? 36.464 -1.055 28.185 1.00 13.74 201 LYS A N 1
ATOM 1530 C CA . LYS A 1 204 ? 37.448 -1.237 27.148 1.00 14.22 201 LYS A CA 1
ATOM 1531 C C . LYS A 1 204 ? 38.245 -2.540 27.391 1.00 13.65 201 LYS A C 1
ATOM 1532 O O . LYS A 1 204 ? 38.426 -3.354 26.485 1.00 13.42 201 LYS A O 1
ATOM 1538 N N . GLN A 1 205 ? 38.605 -2.808 28.642 1.00 14.17 202 GLN A N 1
ATOM 1539 C CA . GLN A 1 205 ? 39.221 -4.076 28.951 1.00 13.65 202 GLN A CA 1
ATOM 1540 C C . GLN A 1 205 ? 38.355 -5.259 28.530 1.00 13.61 202 GLN A C 1
ATOM 1541 O O . GLN A 1 205 ? 38.823 -6.157 27.734 1.00 12.53 202 GLN A O 1
ATOM 1547 N N . ALA A 1 206 ? 37.120 -5.282 29.057 1.00 13.57 203 ALA A N 1
ATOM 1548 C CA . ALA A 1 206 ? 36.198 -6.403 28.810 1.00 12.96 203 ALA A CA 1
ATOM 1549 C C . ALA A 1 206 ? 35.916 -6.501 27.266 1.00 12.23 203 ALA A C 1
ATOM 1550 O O . ALA A 1 206 ? 35.746 -7.587 26.705 1.00 10.51 203 ALA A O 1
ATOM 1552 N N . GLY A 1 207 ? 35.806 -5.355 26.622 1.00 12.98 204 GLY A N 1
ATOM 1553 C CA . GLY A 1 207 ? 35.543 -5.317 25.134 1.00 12.52 204 GLY A CA 1
ATOM 1554 C C . GLY A 1 207 ? 36.721 -5.908 24.390 1.00 12.71 204 GLY A C 1
ATOM 1555 O O . GLY A 1 207 ? 36.519 -6.740 23.500 1.00 13.68 204 GLY A O 1
ATOM 1556 N N . ASP A 1 208 ? 37.958 -5.543 24.772 1.00 12.43 205 ASP A N 1
ATOM 1557 C CA . ASP A 1 208 ? 39.137 -6.180 24.138 1.00 13.11 205 ASP A CA 1
ATOM 1558 C C . ASP A 1 208 ? 39.140 -7.709 24.353 1.00 13.67 205 ASP A C 1
ATOM 1559 O O . ASP A 1 208 ? 39.265 -8.456 23.396 1.00 12.26 205 ASP A O 1
ATOM 1564 N N . PHE A 1 209 ? 38.924 -8.135 25.609 1.00 12.71 206 PHE A N 1
ATOM 1565 C CA . PHE A 1 209 ? 38.879 -9.533 25.993 1.00 14.07 206 PHE A CA 1
ATOM 1566 C C . PHE A 1 209 ? 37.812 -10.300 25.214 1.00 14.01 206 PHE A C 1
ATOM 1567 O O . PHE A 1 209 ? 38.007 -11.414 24.750 1.00 16.69 206 PHE A O 1
ATOM 1575 N N . SER A 1 210 ? 36.645 -9.710 25.122 1.00 15.12 207 SER A N 1
ATOM 1576 C CA . SER A 1 210 ? 35.531 -10.195 24.339 1.00 17.76 207 SER A CA 1
ATOM 1577 C C . SER A 1 210 ? 35.912 -10.697 22.947 1.00 18.48 207 SER A C 1
ATOM 1578 O O . SER A 1 210 ? 35.441 -11.743 22.512 1.00 18.70 207 SER A O 1
ATOM 1581 N N . GLU A 1 211 ? 36.780 -9.978 22.238 1.00 20.13 208 GLU A N 1
ATOM 1582 C CA . GLU A 1 211 ? 37.087 -10.349 20.818 1.00 21.54 208 GLU A CA 1
ATOM 1583 C C . GLU A 1 211 ? 37.737 -11.724 20.733 1.00 21.74 208 GLU A C 1
ATOM 1584 O O . GLU A 1 211 ? 37.632 -12.439 19.764 1.00 22.86 208 GLU A O 1
ATOM 1590 N N . SER A 1 212 ? 38.400 -12.079 21.794 1.00 22.65 209 SER A N 1
ATOM 1591 C CA . SER A 1 212 ? 39.175 -13.289 21.918 1.00 22.96 209 SER A CA 1
ATOM 1592 C C . SER A 1 212 ? 38.454 -14.407 22.773 1.00 22.08 209 SER A C 1
ATOM 1593 O O . SER A 1 212 ? 38.891 -15.569 22.813 1.00 22.33 209 SER A O 1
ATOM 1596 N N . HIS A 1 213 ? 37.363 -14.058 23.464 1.00 20.70 210 HIS A N 1
ATOM 1597 C CA . HIS A 1 213 ? 36.674 -15.006 24.372 1.00 19.34 210 HIS A CA 1
ATOM 1598 C C . HIS A 1 213 ? 35.199 -14.784 24.230 1.00 19.47 210 HIS A C 1
ATOM 1599 O O . HIS A 1 213 ? 34.657 -13.869 24.835 1.00 18.79 210 HIS A O 1
ATOM 1606 N N . GLU A 1 214 ? 34.558 -15.601 23.429 1.00 20.08 211 GLU A N 1
ATOM 1607 C CA . GLU A 1 214 ? 33.225 -15.265 22.973 1.00 21.38 211 GLU A CA 1
ATOM 1608 C C . GLU A 1 214 ? 32.144 -15.230 24.036 1.00 20.85 211 GLU A C 1
ATOM 1609 O O . GLU A 1 214 ? 31.188 -14.481 23.893 1.00 21.18 211 GLU A O 1
ATOM 1623 N N . THR A 1 216 ? 32.133 -13.916 26.892 1.00 16.43 213 THR A N 1
ATOM 1624 C CA . THR A 1 216 ? 32.172 -12.620 27.578 1.00 15.36 213 THR A CA 1
ATOM 1625 C C . THR A 1 216 ? 30.936 -11.742 27.443 1.00 17.91 213 THR A C 1
ATOM 1626 O O . THR A 1 216 ? 30.424 -11.185 28.475 1.00 17.71 213 THR A O 1
ATOM 1630 N N . LYS A 1 217 ? 30.446 -11.608 26.211 1.00 19.14 214 LYS A N 1
ATOM 1631 C CA . LYS A 1 217 ? 29.295 -10.763 25.932 1.00 21.60 214 LYS A CA 1
ATOM 1632 C C . LYS A 1 217 ? 28.084 -11.396 26.620 1.00 21.75 214 LYS A C 1
ATOM 1633 O O . LYS A 1 217 ? 27.174 -10.700 27.111 1.00 22.03 214 LYS A O 1
ATOM 1639 N N . HIS A 1 218 ? 28.031 -12.722 26.573 1.00 20.42 215 HIS A N 1
ATOM 1640 C CA . HIS A 1 218 ? 26.842 -13.402 27.057 1.00 21.29 215 HIS A CA 1
ATOM 1641 C C . HIS A 1 218 ? 26.771 -13.569 28.613 1.00 20.88 215 HIS A C 1
ATOM 1642 O O . HIS A 1 218 ? 25.668 -13.615 29.164 1.00 21.14 215 HIS A O 1
ATOM 1649 N N . PHE A 1 219 ? 27.918 -13.641 29.291 1.00 19.50 216 PHE A N 1
ATOM 1650 C CA . PHE A 1 219 ? 27.934 -13.984 30.719 1.00 19.09 216 PHE A CA 1
ATOM 1651 C C . PHE A 1 219 ? 27.924 -12.775 31.574 1.00 20.50 216 PHE A C 1
ATOM 1652 O O . PHE A 1 219 ? 27.819 -12.918 32.799 1.00 23.84 216 PHE A O 1
ATOM 1660 N N . ALA A 1 220 ? 28.094 -11.591 30.979 1.00 19.89 217 ALA A N 1
ATOM 1661 C CA . ALA A 1 220 ? 28.132 -10.355 31.706 1.00 20.54 217 ALA A CA 1
ATOM 1662 C C . ALA A 1 220 ? 26.781 -10.195 32.396 1.00 21.61 217 ALA A C 1
ATOM 1663 O O . ALA A 1 220 ? 25.732 -10.277 31.723 1.00 21.21 217 ALA A O 1
ATOM 1665 N N . ALA A 1 221 ? 26.760 -9.936 33.722 1.00 22.05 218 ALA A N 1
ATOM 1666 C CA . ALA A 1 221 ? 25.407 -9.801 34.336 1.00 23.72 218 ALA A CA 1
ATOM 1667 C C . ALA A 1 221 ? 25.207 -8.428 34.983 1.00 24.39 218 ALA A C 1
ATOM 1668 O O . ALA A 1 221 ? 25.917 -7.474 34.644 1.00 25.81 218 ALA A O 1
ATOM 1670 N N . GLY A 1 222 ? 24.244 -8.310 35.877 1.00 26.24 219 GLY A N 1
ATOM 1671 C CA . GLY A 1 222 ? 23.926 -7.022 36.525 1.00 27.63 219 GLY A CA 1
ATOM 1672 C C . GLY A 1 222 ? 25.120 -6.364 37.178 1.00 27.89 219 GLY A C 1
ATOM 1673 O O . GLY A 1 222 ? 25.262 -5.135 37.143 1.00 30.61 219 GLY A O 1
ATOM 1674 N N . GLY A 1 223 ? 26.018 -7.152 37.748 1.00 27.89 220 GLY A N 1
ATOM 1675 C CA . GLY A 1 223 ? 27.246 -6.587 38.329 1.00 27.23 220 GLY A CA 1
ATOM 1676 C C . GLY A 1 223 ? 27.984 -5.723 37.280 1.00 26.66 220 GLY A C 1
ATOM 1677 O O . GLY A 1 223 ? 28.310 -4.541 37.516 1.00 27.91 220 GLY A O 1
ATOM 1678 N N . PHE A 1 224 ? 28.198 -6.303 36.110 1.00 24.31 221 PHE A N 1
ATOM 1679 C CA . PHE A 1 224 ? 29.081 -5.711 35.157 1.00 22.14 221 PHE A CA 1
ATOM 1680 C C . PHE A 1 224 ? 28.358 -4.539 34.487 1.00 21.01 221 PHE A C 1
ATOM 1681 O O . PHE A 1 224 ? 28.946 -3.509 34.275 1.00 17.94 221 PHE A O 1
ATOM 1689 N N . ARG A 1 225 ? 27.093 -4.735 34.128 1.00 23.04 222 ARG A N 1
ATOM 1690 C CA . ARG A 1 225 ? 26.243 -3.668 33.578 1.00 24.61 222 ARG A CA 1
ATOM 1691 C C . ARG A 1 225 ? 26.236 -2.404 34.402 1.00 26.25 222 ARG A C 1
ATOM 1692 O O . ARG A 1 225 ? 26.254 -1.304 33.806 1.00 26.89 222 ARG A O 1
ATOM 1700 N N . ASP A 1 226 ? 26.270 -2.560 35.741 1.00 26.97 223 ASP A N 1
ATOM 1701 C CA . ASP A 1 226 ? 26.138 -1.456 36.694 1.00 28.62 223 ASP A CA 1
ATOM 1702 C C . ASP A 1 226 ? 27.471 -0.799 36.813 1.00 28.67 223 ASP A C 1
ATOM 1703 O O . ASP A 1 226 ? 27.593 0.350 37.227 1.00 29.54 223 ASP A O 1
ATOM 1716 N N . THR A 1 228 ? 29.425 -0.350 34.411 1.00 25.17 225 THR A N 1
ATOM 1717 C CA . THR A 1 228 ? 29.916 0.191 33.197 1.00 21.29 225 THR A CA 1
ATOM 1718 C C . THR A 1 228 ? 28.891 1.176 32.630 1.00 22.70 225 THR A C 1
ATOM 1719 O O . THR A 1 228 ? 29.144 1.730 31.600 1.00 23.91 225 THR A O 1
ATOM 1723 N N . ARG A 1 229 ? 27.757 1.398 33.306 1.00 21.25 226 ARG A N 1
ATOM 1724 C CA . ARG A 1 229 ? 26.684 2.211 32.724 1.00 21.95 226 ARG A CA 1
ATOM 1725 C C . ARG A 1 229 ? 27.182 3.645 32.376 1.00 22.98 226 ARG A C 1
ATOM 1726 O O . ARG A 1 229 ? 27.035 4.128 31.283 1.00 23.62 226 ARG A O 1
ATOM 1734 N N . ILE A 1 230 ? 27.851 4.294 33.314 1.00 25.99 227 ILE A N 1
ATOM 1735 C CA . ILE A 1 230 ? 28.388 5.647 33.078 1.00 26.67 227 ILE A CA 1
ATOM 1736 C C . ILE A 1 230 ? 29.448 5.745 31.972 1.00 27.24 227 ILE A C 1
ATOM 1737 O O . ILE A 1 230 ? 29.782 6.875 31.598 1.00 27.57 227 ILE A O 1
ATOM 1742 N N . ALA A 1 231 ? 29.992 4.617 31.478 1.00 27.53 228 ALA A N 1
ATOM 1743 C CA . ALA A 1 231 ? 30.816 4.635 30.269 1.00 28.31 228 ALA A CA 1
ATOM 1744 C C . ALA A 1 231 ? 30.053 5.263 29.142 1.00 30.21 228 ALA A C 1
ATOM 1745 O O . ALA A 1 231 ? 30.669 5.778 28.177 1.00 32.07 228 ALA A O 1
ATOM 1747 N N . GLU A 1 232 ? 28.735 5.229 29.237 1.00 30.40 229 GLU A N 1
ATOM 1748 C CA . GLU A 1 232 ? 27.905 5.711 28.151 1.00 32.29 229 GLU A CA 1
ATOM 1749 C C . GLU A 1 232 ? 27.944 7.285 28.029 1.00 32.59 229 GLU A C 1
ATOM 1750 O O . GLU A 1 232 ? 27.276 7.897 27.172 1.00 35.54 229 GLU A O 1
ATOM 1756 N N . SER A 1 233 ? 28.735 7.967 28.841 1.00 31.37 230 SER A N 1
ATOM 1757 C CA . SER A 1 233 ? 28.563 9.414 28.942 1.00 30.01 230 SER A CA 1
ATOM 1758 C C . SER A 1 233 ? 29.216 10.172 27.780 1.00 28.18 230 SER A C 1
ATOM 1759 O O . SER A 1 233 ? 29.912 9.532 26.963 1.00 28.24 230 SER A O 1
ATOM 1762 N N . GLU A 1 234 ? 28.988 11.497 27.694 1.00 24.89 231 GLU A N 1
ATOM 1763 C CA . GLU A 1 234 ? 29.496 12.266 26.553 1.00 23.69 231 GLU A CA 1
ATOM 1764 C C . GLU A 1 234 ? 30.975 12.673 26.702 1.00 20.13 231 GLU A C 1
ATOM 1765 O O . GLU A 1 234 ? 31.392 13.269 27.711 1.00 18.73 231 GLU A O 1
ATOM 1771 N N . PRO A 1 235 ? 31.794 12.312 25.714 1.00 17.79 232 PRO A N 1
ATOM 1772 C CA . PRO A 1 235 ? 33.286 12.389 25.875 1.00 15.99 232 PRO A CA 1
ATOM 1773 C C . PRO A 1 235 ? 33.872 13.809 25.950 1.00 14.94 232 PRO A C 1
ATOM 1774 O O . PRO A 1 235 ? 34.866 13.974 26.638 1.00 17.60 232 PRO A O 1
ATOM 1778 N N . GLY A 1 236 ? 33.283 14.797 25.287 1.00 12.88 233 GLY A N 1
ATOM 1779 C CA . GLY A 1 236 ? 33.668 16.229 25.356 1.00 13.28 233 GLY A CA 1
ATOM 1780 C C . GLY A 1 236 ? 33.581 16.694 26.825 1.00 16.20 233 GLY A C 1
ATOM 1781 O O . GLY A 1 236 ? 34.556 17.183 27.415 1.00 16.78 233 GLY A O 1
ATOM 1790 N N . TRP A 1 238 ? 33.521 14.868 29.618 1.00 13.01 235 TRP A N 1
ATOM 1791 C CA . TRP A 1 238 ? 34.449 14.117 30.481 1.00 14.77 235 TRP A CA 1
ATOM 1792 C C . TRP A 1 238 ? 35.909 14.466 30.295 1.00 13.95 235 TRP A C 1
ATOM 1793 O O . TRP A 1 238 ? 36.692 14.495 31.237 1.00 14.22 235 TRP A O 1
ATOM 1804 N N . THR A 1 239 ? 36.258 14.769 29.064 1.00 13.69 236 THR A N 1
ATOM 1805 C CA . THR A 1 239 ? 37.596 15.219 28.728 1.00 15.03 236 THR A CA 1
ATOM 1806 C C . THR A 1 239 ? 37.951 16.550 29.403 1.00 14.71 236 THR A C 1
ATOM 1807 O O . THR A 1 239 ? 39.066 16.674 29.990 1.00 13.10 236 THR A O 1
ATOM 1811 N N . SER A 1 240 ? 37.038 17.518 29.327 1.00 14.41 237 SER A N 1
ATOM 1812 C CA . SER A 1 240 ? 37.368 18.817 29.958 1.00 16.28 237 SER A CA 1
ATOM 1813 C C . SER A 1 240 ? 37.357 18.716 31.498 1.00 16.60 237 SER A C 1
ATOM 1814 O O . SER A 1 240 ? 38.049 19.462 32.173 1.00 17.80 237 SER A O 1
ATOM 1817 N N . ILE A 1 241 ? 36.590 17.781 32.059 1.00 16.94 238 ILE A N 1
ATOM 1818 C CA . ILE A 1 241 ? 36.634 17.558 33.521 1.00 14.90 238 ILE A CA 1
ATOM 1819 C C . ILE A 1 241 ? 38.003 17.017 33.881 1.00 15.58 238 ILE A C 1
ATOM 1820 O O . ILE A 1 241 ? 38.639 17.494 34.791 1.00 16.28 238 ILE A O 1
ATOM 1825 N N . LEU A 1 242 ? 38.484 16.018 33.156 1.00 15.05 239 LEU A N 1
ATOM 1826 C CA . LEU A 1 242 ? 39.817 15.505 33.441 1.00 15.47 239 LEU A CA 1
ATOM 1827 C C . LEU A 1 242 ? 40.924 16.543 33.284 1.00 15.79 239 LEU A C 1
ATOM 1828 O O . LEU A 1 242 ? 41.774 16.655 34.134 1.00 15.67 239 LEU A O 1
ATOM 1833 N N . LEU A 1 243 ? 40.894 17.296 32.193 1.00 15.29 240 LEU A N 1
ATOM 1834 C CA . LEU A 1 243 ? 41.900 18.318 31.948 1.00 16.31 240 LEU A CA 1
ATOM 1835 C C . LEU A 1 243 ? 41.836 19.551 32.884 1.00 15.41 240 LEU A C 1
ATOM 1836 O O . LEU A 1 243 ? 42.786 20.347 32.946 1.00 15.56 240 LEU A O 1
ATOM 1841 N N . THR A 1 244 ? 40.703 19.746 33.555 1.00 13.19 241 THR A N 1
ATOM 1842 C CA . THR A 1 244 ? 40.618 20.788 34.556 1.00 13.81 241 THR A CA 1
ATOM 1843 C C . THR A 1 244 ? 40.638 20.225 35.999 1.00 14.08 241 THR A C 1
ATOM 1844 O O . THR A 1 244 ? 40.549 20.998 36.958 1.00 15.10 241 THR A O 1
ATOM 1848 N N . ASN A 1 245 ? 40.838 18.917 36.172 1.00 14.21 242 ASN A N 1
ATOM 1849 C CA . ASN A 1 245 ? 40.934 18.348 37.531 1.00 15.02 242 ASN A CA 1
ATOM 1850 C C . ASN A 1 245 ? 42.098 17.322 37.588 1.00 14.82 242 ASN A C 1
ATOM 1851 O O . ASN A 1 245 ? 41.957 16.209 38.181 1.00 13.88 242 ASN A O 1
ATOM 1856 N N . GLN A 1 246 ? 43.220 17.687 36.982 1.00 13.55 243 GLN A N 1
ATOM 1857 C CA . GLN A 1 246 ? 44.318 16.720 36.721 1.00 15.25 243 GLN A CA 1
ATOM 1858 C C . GLN A 1 246 ? 44.921 16.114 37.992 1.00 16.78 243 GLN A C 1
ATOM 1859 O O . GLN A 1 246 ? 45.019 14.893 38.107 1.00 17.21 243 GLN A O 1
ATOM 1865 N N . GLU A 1 247 ? 45.356 16.992 38.901 1.00 16.33 244 GLU A N 1
ATOM 1866 C CA . GLU A 1 247 ? 45.969 16.595 40.156 1.00 18.57 244 GLU A CA 1
ATOM 1867 C C . GLU A 1 247 ? 45.163 15.610 41.056 1.00 18.35 244 GLU A C 1
ATOM 1868 O O . GLU A 1 247 ? 45.692 14.576 41.550 1.00 18.89 244 GLU A O 1
ATOM 1874 N N . ALA A 1 248 ? 43.933 15.988 41.359 1.00 16.32 245 ALA A N 1
ATOM 1875 C CA . ALA A 1 248 ? 43.077 15.081 42.094 1.00 17.27 245 ALA A CA 1
ATOM 1876 C C . ALA A 1 248 ? 42.881 13.712 41.375 1.00 17.45 245 ALA A C 1
ATOM 1877 O O . ALA A 1 248 ? 42.927 12.624 41.991 1.00 19.04 245 ALA A O 1
ATOM 1879 N N . VAL A 1 249 ? 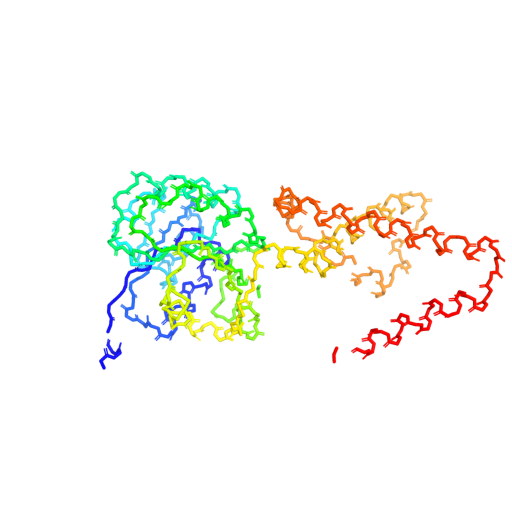42.516 13.756 40.114 1.00 17.16 246 VAL A N 1
ATOM 1880 C CA . VAL A 1 249 ? 42.287 12.510 39.353 1.00 16.43 246 VAL A CA 1
ATOM 1881 C C . VAL A 1 249 ? 43.566 11.636 39.255 1.00 16.07 246 VAL A C 1
ATOM 1882 O O . VAL A 1 249 ? 43.536 10.415 39.554 1.00 15.59 246 VAL A O 1
ATOM 1886 N N . LEU A 1 250 ? 44.694 12.243 38.939 1.00 14.74 247 LEU A N 1
ATOM 1887 C CA . LEU A 1 250 ? 45.953 11.495 38.947 1.00 15.78 247 LEU A CA 1
ATOM 1888 C C . LEU A 1 250 ? 46.252 10.891 40.330 1.00 16.58 247 LEU A C 1
ATOM 1889 O O . LEU A 1 250 ? 46.789 9.809 40.426 1.00 17.27 247 LEU A O 1
ATOM 1894 N N . ASP A 1 251 ? 45.929 11.615 41.394 1.00 17.37 248 ASP A N 1
ATOM 1895 C CA . ASP A 1 251 ? 46.182 11.128 42.734 1.00 15.72 248 ASP A CA 1
ATOM 1896 C C . ASP A 1 251 ? 45.305 9.890 43.018 1.00 15.27 248 ASP A C 1
ATOM 1897 O O . ASP A 1 251 ? 45.803 8.912 43.524 1.00 13.15 248 ASP A O 1
ATOM 1902 N N . ARG A 1 252 ? 44.031 9.919 42.617 1.00 13.96 249 ARG A N 1
ATOM 1903 C CA . ARG A 1 252 ? 43.210 8.783 42.764 1.00 16.02 249 ARG A CA 1
ATOM 1904 C C . ARG A 1 252 ? 43.684 7.565 41.960 1.00 16.01 249 ARG A C 1
ATOM 1905 O O . ARG A 1 252 ? 43.518 6.403 42.398 1.00 15.32 249 ARG A O 1
ATOM 1913 N N . ILE A 1 253 ? 44.132 7.817 40.741 1.00 16.56 250 ILE A N 1
ATOM 1914 C CA . ILE A 1 253 ? 44.588 6.740 39.919 1.00 17.18 250 ILE A CA 1
ATOM 1915 C C . ILE A 1 253 ? 45.838 6.069 40.526 1.00 17.21 250 ILE A C 1
ATOM 1916 O O . ILE A 1 253 ? 45.974 4.841 40.532 1.00 17.31 250 ILE A O 1
ATOM 1921 N N . GLU A 1 254 ? 46.768 6.863 40.998 1.00 17.27 251 GLU A N 1
ATOM 1922 C CA . GLU A 1 254 ? 47.971 6.320 41.618 1.00 18.77 251 GLU A CA 1
ATOM 1923 C C . GLU A 1 254 ? 47.613 5.550 42.919 1.00 19.27 251 GLU A C 1
ATOM 1924 O O . GLU A 1 254 ? 48.166 4.485 43.174 1.00 20.11 251 GLU A O 1
ATOM 1930 N N . ASN A 1 255 ? 46.670 6.069 43.709 1.00 18.47 252 ASN A N 1
ATOM 1931 C CA . ASN A 1 255 ? 46.291 5.444 44.969 1.00 19.02 252 ASN A CA 1
ATOM 1932 C C . ASN A 1 255 ? 45.563 4.124 44.664 1.00 18.44 252 ASN A C 1
ATOM 1933 O O . ASN A 1 255 ? 45.732 3.120 45.359 1.00 17.98 252 ASN A O 1
ATOM 1938 N N . PHE A 1 256 ? 44.769 4.137 43.613 1.00 17.75 253 PHE A N 1
ATOM 1939 C CA . PHE A 1 256 ? 44.088 2.935 43.195 1.00 17.19 253 PHE A CA 1
ATOM 1940 C C . PHE A 1 256 ? 45.044 1.831 42.690 1.00 17.18 253 PHE A C 1
ATOM 1941 O O . PHE A 1 256 ? 44.796 0.656 42.896 1.00 16.09 253 PHE A O 1
ATOM 1949 N N . LYS A 1 257 ? 46.104 2.208 42.000 1.00 17.65 254 LYS A N 1
ATOM 1950 C CA . LYS A 1 257 ? 47.148 1.250 41.608 1.00 17.59 254 LYS A CA 1
ATOM 1951 C C . LYS A 1 257 ? 47.783 0.562 42.841 1.00 17.28 254 LYS A C 1
ATOM 1952 O O . LYS A 1 257 ? 47.985 -0.655 42.860 1.00 17.35 254 LYS A O 1
ATOM 1958 N N . GLN A 1 258 ? 48.089 1.353 43.860 1.00 14.87 255 GLN A N 1
ATOM 1959 C CA . GLN A 1 258 ? 48.662 0.813 45.103 1.00 16.56 255 GLN A CA 1
ATOM 1960 C C . GLN A 1 258 ? 47.657 -0.145 45.755 1.00 16.25 255 GLN A C 1
ATOM 1961 O O . GLN A 1 258 ? 48.056 -1.222 46.134 1.00 16.80 255 GLN A O 1
ATOM 1967 N N . ARG A 1 259 ? 46.364 0.199 45.769 1.00 15.35 256 ARG A N 1
ATOM 1968 C CA . ARG A 1 259 ? 45.363 -0.708 46.349 1.00 14.33 256 ARG A CA 1
ATOM 1969 C C . ARG A 1 259 ? 45.308 -1.987 45.528 1.00 14.47 256 ARG A C 1
ATOM 1970 O O . ARG A 1 259 ? 45.168 -3.051 46.079 1.00 14.81 256 ARG A O 1
ATOM 1978 N N . LEU A 1 260 ? 45.427 -1.918 44.187 1.00 15.89 257 LEU A N 1
ATOM 1979 C CA . LEU A 1 260 ? 45.383 -3.144 43.391 1.00 16.23 257 LEU A CA 1
ATOM 1980 C C . LEU A 1 260 ? 46.628 -4.063 43.684 1.00 17.40 257 LEU A C 1
ATOM 1981 O O . LEU A 1 260 ? 46.498 -5.333 43.678 1.00 15.85 257 LEU A O 1
ATOM 1986 N N . ASP A 1 261 ? 47.814 -3.422 43.919 1.00 16.63 258 ASP A N 1
ATOM 1987 C CA . ASP A 1 261 ? 49.030 -4.129 44.237 1.00 16.44 258 ASP 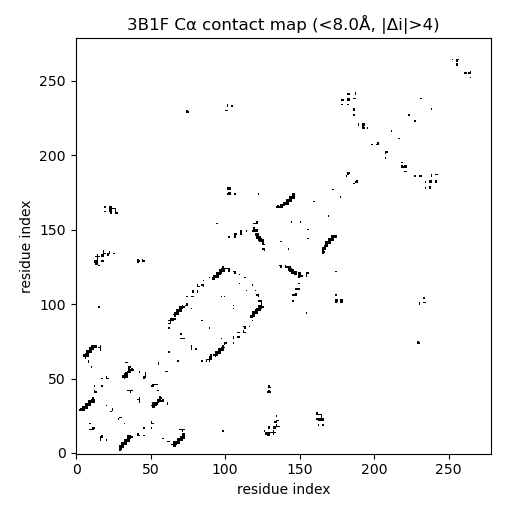A CA 1
ATOM 1988 C C . ASP A 1 261 ? 48.837 -4.862 45.616 1.00 17.05 258 ASP A C 1
ATOM 1989 O O . ASP A 1 261 ? 49.238 -5.989 45.736 1.00 16.33 258 ASP A O 1
ATOM 1994 N N . GLU A 1 262 ? 48.289 -4.190 46.644 1.00 16.30 259 GLU A N 1
ATOM 1995 C CA . GLU A 1 262 ? 47.938 -4.908 47.903 1.00 18.58 259 GLU A CA 1
ATOM 1996 C C . GLU A 1 262 ? 47.068 -6.118 47.592 1.00 17.18 259 GLU A C 1
ATOM 1997 O O . GLU A 1 262 ? 47.360 -7.188 48.075 1.00 15.96 259 GLU A O 1
ATOM 2003 N N . VAL A 1 263 ? 46.027 -5.967 46.758 1.00 16.83 260 VAL A N 1
ATOM 2004 C CA . VAL A 1 263 ? 45.122 -7.084 46.531 1.00 16.39 260 VAL A CA 1
ATOM 2005 C C . VAL A 1 263 ? 45.861 -8.165 45.773 1.00 15.64 260 VAL A C 1
ATOM 2006 O O . VAL A 1 263 ? 45.778 -9.328 46.075 1.00 13.96 260 VAL A O 1
ATOM 2010 N N . SER A 1 264 ? 46.667 -7.762 44.798 1.00 16.67 261 SER A N 1
ATOM 2011 C CA . SER A 1 264 ? 47.422 -8.735 44.014 1.00 17.52 261 SER A CA 1
ATOM 2012 C C . SER A 1 264 ? 48.411 -9.540 44.869 1.00 16.56 261 SER A C 1
ATOM 2013 O O . SER A 1 264 ? 48.486 -10.758 44.755 1.00 16.67 261 SER A O 1
ATOM 2016 N N . ASN A 1 265 ? 49.133 -8.859 45.752 1.00 16.50 262 ASN A N 1
ATOM 2017 C CA . ASN A 1 265 ? 49.978 -9.539 46.775 1.00 16.97 262 ASN A CA 1
ATOM 2018 C C . ASN A 1 265 ? 49.237 -10.503 47.635 1.00 16.03 262 ASN A C 1
ATOM 2019 O O . ASN A 1 265 ? 49.742 -11.616 47.893 1.00 15.15 262 ASN A O 1
ATOM 2024 N N . LEU A 1 266 ? 48.027 -10.133 48.059 1.00 15.06 263 LEU A N 1
ATOM 2025 C CA . LEU A 1 266 ? 47.270 -11.102 48.885 1.00 14.47 263 LEU A CA 1
ATOM 2026 C C . LEU A 1 266 ? 46.919 -12.378 48.122 1.00 14.19 263 LEU A C 1
ATOM 2027 O O . LEU A 1 266 ? 47.057 -13.482 48.669 1.00 12.36 263 LEU A O 1
ATOM 2032 N N . ILE A 1 267 ? 46.480 -12.237 46.860 1.00 14.44 264 ILE A N 1
ATOM 2033 C CA . ILE A 1 267 ? 46.159 -13.366 46.030 1.00 15.47 264 ILE A CA 1
ATOM 2034 C C . ILE A 1 267 ? 47.410 -14.255 45.827 1.00 15.84 264 ILE A C 1
ATOM 2035 O O . ILE A 1 267 ? 47.365 -15.481 45.976 1.00 15.46 264 ILE A O 1
ATOM 2040 N N . LYS A 1 268 ? 48.537 -13.640 45.515 1.00 16.83 265 LYS A N 1
ATOM 2041 C CA . LYS A 1 268 ? 49.795 -14.407 45.269 1.00 17.95 265 LYS A CA 1
ATOM 2042 C C . LYS A 1 268 ? 50.162 -15.145 46.529 1.00 18.50 265 LYS A C 1
ATOM 2043 O O . LYS A 1 268 ? 50.521 -16.312 46.472 1.00 20.21 265 LYS A O 1
ATOM 2049 N N . ALA A 1 269 ? 50.026 -14.499 47.684 1.00 17.45 266 ALA A N 1
ATOM 2050 C CA . ALA A 1 269 ? 50.320 -15.215 48.939 1.00 16.51 266 ALA A CA 1
ATOM 2051 C C . ALA A 1 269 ? 49.236 -16.264 49.322 1.00 16.28 266 ALA A C 1
ATOM 2052 O O . ALA A 1 269 ? 49.393 -16.962 50.307 1.00 15.71 266 ALA A O 1
ATOM 2054 N N . ARG A 1 270 ? 48.122 -16.380 48.562 1.00 16.15 267 ARG A N 1
ATOM 2055 C CA . ARG A 1 270 ? 46.970 -17.235 49.006 1.00 15.61 267 ARG A CA 1
ATOM 2056 C C . ARG A 1 270 ? 46.592 -16.916 50.453 1.00 14.74 267 ARG A C 1
ATOM 2057 O O . ARG A 1 270 ? 46.307 -17.808 51.267 1.00 13.13 267 ARG A O 1
ATOM 2065 N N . ASP A 1 271 ? 46.571 -15.629 50.781 1.00 13.64 268 ASP A N 1
ATOM 2066 C CA . ASP A 1 271 ? 46.273 -15.233 52.155 1.00 12.98 268 ASP A CA 1
ATOM 2067 C C . ASP A 1 271 ? 44.757 -15.130 52.348 1.00 11.38 268 ASP A C 1
ATOM 2068 O O . ASP A 1 271 ? 44.183 -14.059 52.223 1.00 10.44 268 ASP A O 1
ATOM 2073 N N . GLU A 1 272 ? 44.151 -16.229 52.749 1.00 8.93 269 GLU A N 1
ATOM 2074 C CA . GLU A 1 272 ? 42.738 -16.344 52.756 1.00 9.79 269 GLU A CA 1
ATOM 2075 C C . GLU A 1 272 ? 42.097 -15.398 53.795 1.00 10.01 269 GLU A C 1
ATOM 2076 O O . GLU A 1 272 ? 41.109 -14.752 53.534 1.00 9.75 269 GLU A O 1
ATOM 2082 N N . ASN A 1 273 ? 42.649 -15.357 54.999 1.00 9.87 270 ASN A N 1
ATOM 2083 C CA . ASN A 1 273 ? 42.111 -14.467 56.042 1.00 9.60 270 ASN A CA 1
ATOM 2084 C C . ASN A 1 273 ? 42.173 -12.977 55.671 1.00 9.04 270 ASN A C 1
ATOM 2085 O O . ASN A 1 273 ? 41.250 -12.226 55.969 1.00 7.91 270 ASN A O 1
ATOM 2090 N N . ALA A 1 274 ? 43.255 -12.565 54.995 1.00 9.98 271 ALA A N 1
ATOM 2091 C CA . ALA A 1 274 ? 43.428 -11.164 54.600 1.00 9.96 271 ALA A CA 1
ATOM 2092 C C . ALA A 1 274 ? 42.507 -10.834 53.444 1.00 9.62 271 ALA A C 1
ATOM 2093 O O . ALA A 1 274 ? 42.007 -9.732 53.317 1.00 8.74 271 ALA A O 1
ATOM 2095 N N . ILE A 1 275 ? 42.269 -11.815 52.590 1.00 11.60 272 ILE A N 1
ATOM 2096 C CA . ILE A 1 275 ? 41.425 -11.551 51.433 1.00 11.53 272 ILE A CA 1
ATOM 2097 C C . ILE A 1 275 ? 39.970 -11.440 51.926 1.00 9.95 272 ILE A C 1
ATOM 2098 O O . ILE A 1 275 ? 39.241 -10.548 51.515 1.00 10.05 272 ILE A O 1
ATOM 2103 N N . TRP A 1 276 ? 39.581 -12.293 52.847 1.00 10.43 273 TRP A N 1
ATOM 2104 C CA . TRP A 1 276 ? 38.297 -12.234 53.486 1.00 9.59 273 TRP A CA 1
ATOM 2105 C C . TRP A 1 276 ? 38.127 -10.852 54.105 1.00 11.31 273 TRP A C 1
ATOM 2106 O O . TRP A 1 276 ? 37.093 -10.191 53.850 1.00 12.04 273 TRP A O 1
ATOM 2117 N N . ALA A 1 277 ? 39.111 -10.422 54.927 1.00 10.55 274 ALA A N 1
ATOM 2118 C CA . ALA A 1 277 ? 39.009 -9.125 55.669 1.00 11.11 274 ALA A CA 1
ATOM 2119 C C . ALA A 1 277 ? 38.862 -8.022 54.631 1.00 10.69 274 ALA A C 1
ATOM 2120 O O . ALA A 1 277 ? 38.133 -7.062 54.834 1.00 8.89 274 ALA A O 1
ATOM 2122 N N . PHE A 1 278 ? 39.530 -8.178 53.493 1.00 13.34 275 PHE A N 1
ATOM 2123 C CA . PHE A 1 278 ? 39.421 -7.181 52.435 1.00 12.82 275 PHE A CA 1
ATOM 2124 C C . PHE A 1 278 ? 37.999 -7.060 51.886 1.00 14.06 275 PHE A C 1
ATOM 2125 O O . PHE A 1 278 ? 37.489 -5.954 51.746 1.00 14.43 275 PHE A O 1
ATOM 2133 N N . PHE A 1 279 ? 37.340 -8.186 51.625 1.00 13.12 276 PHE A N 1
ATOM 2134 C CA . PHE A 1 279 ? 35.940 -8.143 51.200 1.00 12.55 276 PHE A CA 1
ATOM 2135 C C . PHE A 1 279 ? 34.940 -7.700 52.302 1.00 15.51 276 PHE A C 1
ATOM 2136 O O . PHE A 1 279 ? 33.977 -6.936 52.027 1.00 17.86 276 PHE A O 1
ATOM 2144 N N . ASN A 1 280 ? 35.144 -8.164 53.527 1.00 13.84 277 ASN A N 1
ATOM 2145 C CA . ASN A 1 280 ? 34.250 -7.808 54.608 1.00 15.90 277 ASN A CA 1
ATOM 2146 C C . ASN A 1 280 ? 34.252 -6.348 55.015 1.00 17.31 277 ASN A C 1
ATOM 2147 O O . ASN A 1 280 ? 33.220 -5.747 55.262 1.00 16.53 277 ASN A O 1
ATOM 2152 N N . GLN A 1 281 ? 35.429 -5.780 55.087 1.00 18.29 278 GLN A N 1
ATOM 2153 C CA . GLN A 1 281 ? 35.595 -4.410 55.459 1.00 19.46 278 GLN A CA 1
ATOM 2154 C C . GLN A 1 281 ? 34.920 -3.409 54.493 1.00 19.57 278 GLN A C 1
ATOM 2155 O O . GLN A 1 281 ? 34.298 -2.446 54.909 1.00 18.56 278 GLN A O 1
ATOM 2161 N N . SER A 1 282 ? 35.083 -3.643 53.199 1.00 19.47 279 SER A N 1
ATOM 2162 C CA . SER A 1 282 ? 34.404 -2.893 52.149 1.00 20.85 279 SER A CA 1
ATOM 2163 C C . SER A 1 282 ? 32.880 -3.003 52.135 1.00 20.34 279 SER A C 1
ATOM 2164 O O . SER A 1 282 ? 32.168 -2.052 51.767 1.00 19.49 279 SER A O 1
ATOM 2167 N N . ARG A 1 283 ? 32.405 -4.211 52.377 1.00 21.04 280 ARG A N 1
ATOM 2168 C CA . ARG A 1 283 ? 30.986 -4.481 52.558 1.00 22.33 280 ARG A CA 1
ATOM 2169 C C . ARG A 1 283 ? 30.475 -3.642 53.699 1.00 23.32 280 ARG A C 1
ATOM 2170 O O . ARG A 1 283 ? 29.379 -3.067 53.606 1.00 24.75 280 ARG A O 1
ATOM 2178 N N . GLN A 1 284 ? 31.255 -3.559 54.781 1.00 23.89 281 GLN A N 1
ATOM 2179 C CA . GLN A 1 284 ? 30.775 -2.846 55.998 1.00 24.15 281 GLN A CA 1
ATOM 2180 C C . GLN A 1 284 ? 30.690 -1.374 55.678 1.00 25.33 281 GLN A C 1
ATOM 2181 O O . GLN A 1 284 ? 29.738 -0.751 56.086 1.00 26.97 281 GLN A O 1
ATOM 2187 N N . ILE A 1 285 ? 31.702 -0.844 54.975 1.00 25.17 282 ILE A N 1
ATOM 2188 C CA . ILE A 1 285 ? 31.847 0.604 54.615 1.00 25.97 282 ILE A CA 1
ATOM 2189 C C . ILE A 1 285 ? 30.685 1.083 53.791 1.00 27.35 282 ILE A C 1
ATOM 2190 O O . ILE A 1 285 ? 30.091 2.149 54.077 1.00 29.03 282 ILE A O 1
ATOM 2195 N N . ARG A 1 286 ? 30.377 0.298 52.762 1.00 28.38 283 ARG A N 1
ATOM 2196 C CA . ARG A 1 286 ? 29.210 0.498 51.925 1.00 30.14 283 ARG A CA 1
ATOM 2197 C C . ARG A 1 286 ? 27.961 0.711 52.795 1.00 31.07 283 ARG A C 1
ATOM 2198 O O . ARG A 1 286 ? 27.359 1.795 52.803 1.00 32.31 283 ARG A O 1
ATOM 2206 N N . LYS A 1 287 ? 27.585 -0.319 53.539 1.00 31.99 284 LYS A N 1
ATOM 2207 C CA . LYS A 1 287 ? 26.555 -0.191 54.592 1.00 33.14 284 LYS A CA 1
ATOM 2208 C C . LYS A 1 287 ? 26.709 1.047 55.492 1.00 33.38 284 LYS A C 1
ATOM 2209 O O . LYS A 1 287 ? 25.723 1.645 55.852 1.00 35.40 284 LYS A O 1
ATOM 2215 N N . ASN A 1 288 ? 27.929 1.457 55.831 1.00 34.00 285 ASN A N 1
ATOM 2216 C CA . ASN A 1 288 ? 28.125 2.649 56.685 1.00 34.48 285 ASN A CA 1
ATOM 2217 C C . ASN A 1 288 ? 28.086 4.042 56.055 1.00 36.16 285 ASN A C 1
ATOM 2218 O O . ASN A 1 288 ? 27.927 5.027 56.778 1.00 36.06 285 ASN A O 1
ATOM 2231 N N . GLU A 1 290 ? 25.601 6.470 54.038 1.00 40.81 287 GLU A N 1
ATOM 2232 C CA . GLU A 1 290 ? 24.142 6.420 54.259 1.00 39.63 287 GLU A CA 1
ATOM 2233 C C . GLU A 1 290 ? 23.870 6.570 55.767 1.00 39.30 287 GLU A C 1
#

B-factor: mean 22.38, std 8.01, range [4.87, 74.31]

InterPro domains:
  IPR003099 Prephenate dehydrogenase [PS51176] (4-294)
  IPR008927 6-phosphogluconate dehydrogenase-like, C-terminal domain superfamily [SSF48179] (177-286)
  IPR036291 NAD(P)-binding domain superfamily [SSF51735] (6-173)
  IPR046825 Prephenate dehydrogenase, dimerization domain [PF20463] (178-276)
  IPR046826 Prephenate dehydrogenase, nucleotide-binding domain [PF02153] (18-174)
  IPR050812 Prephenate/Arogenate Dehydrogenase [PTHR21363] (2-354)

Secondary structure (P-SEA, 3-state):
ccccbbbbbbccccaaaaaaaaaaaaccccbbbbbccccaaaaaaaaaaccccccccccccccccccbbbbcccaaaaaaaaaaaaacccccccbbbbbccccaaaaaaaaaccccccbbbbbbccccccccccccccccccbbbbbccccccaaaaaaaaaaccccbbbbbbcaaaaaaaaaaccaaaaaaaaaccaaaaaaaacccccccccccccccccccccccaaaaaaacaaaaaaaaaaaaaaaaaaaaaaacaaaaaaaaaaaaaaaaacc

Nearest PDB structures (foldseek):
  3b1f-assembly1_A-2  TM=1.004E+00  e=6.180E-53  Streptococcus mutans
  3dzb-assembly1_B  TM=9.819E-01  e=1.297E-39  Streptococcus thermophilus LMG 18311
  7mqv-assembly1_B  TM=9.326E-01  e=1.512E-26  Bacillus anthracis
  5uyy-assembly2_D  TM=9.582E-01  e=8.309E-26  Bacillus anthracis
  2g5c-assembly1_A  TM=9.097E-01  e=1.056E-20  Aquifex aeolicus VF5

Solvent-accessible surface area: 16429 Å² total

Radius of gyration: 22.26 Å; Cα contacts (8 Å, |Δi|>4): 455; chains: 1; bounding box: 45×65×41 Å